Protein AF-A0A7R9QWF8-F1 (afdb_monomer_lite)

Secondary structure (DSSP, 8-state):
--SSHHHHHHHHHHHHHHHHHHHHHHT-HHHHS-TT--THHHHTTS--TTHHHHHHHHHHHHHHHHHHHIIIIIHHHHHHTT--SS-SSPPPP-HHHHHHHHHTTT---HHHHHHHHHHHT--HHHHHHHHHHHHHHTSPPHHHHHHHHHHHHHHHHHHHHHHHHHHHS-SSSHHHHHHHHHHHHHHHHHHHTTTS---TTHHHHHHHHHHH-

pLDDT: mean 85.72, std 10.6, range [48.06, 96.88]

Organism: NCBI:txid334625

InterPro domains:
  IPR001356 Homeodomain [cd00086] (84-139)
  IPR006634 TRAM/LAG1/CLN8 homology domain [PF03798] (145-213)
  IPR009057 Homedomain-like superfamily [SSF46689] (84-132)
  IPR016439 Sphingosine N-acyltransferase Lag1/Lac1-like [PIRSF005225] (24-213)
  IPR016439 Sphingosine N-acyltransferase Lag1/Lac1-like [PTHR12560] (24-213)

Radius of gyration: 27.61 Å; chains: 1; bounding box: 76×32×66 Å

Structure (mmCIF, N/CA/C/O backbone):
data_AF-A0A7R9QWF8-F1
#
_entry.id   AF-A0A7R9QWF8-F1
#
loop_
_atom_site.group_PDB
_atom_site.id
_atom_site.type_symbol
_atom_site.label_atom_id
_atom_site.label_alt_id
_atom_site.label_comp_id
_atom_site.label_asym_id
_atom_site.label_entity_id
_atom_site.label_seq_id
_atom_site.pdbx_PDB_ins_code
_atom_site.Cartn_x
_atom_site.Cartn_y
_atom_site.Cartn_z
_atom_site.occupancy
_atom_site.B_iso_or_equiv
_atom_site.auth_seq_id
_atom_site.auth_comp_id
_atom_site.auth_asym_id
_atom_site.auth_atom_id
_atom_site.pdbx_PDB_model_num
ATOM 1 N N . MET A 1 1 ? 53.218 16.278 21.821 1.00 48.06 1 MET A N 1
ATOM 2 C CA . MET A 1 1 ? 51.883 15.696 21.544 1.00 48.06 1 MET A CA 1
ATOM 3 C C . MET A 1 1 ? 51.554 15.783 20.043 1.00 48.06 1 MET A C 1
ATOM 5 O O . MET A 1 1 ? 50.611 16.460 19.669 1.00 48.06 1 MET A O 1
ATOM 9 N N . THR A 1 2 ? 52.320 15.128 19.156 1.00 54.19 2 THR A N 1
ATOM 10 C CA . THR A 1 2 ? 52.211 15.336 17.685 1.00 54.19 2 THR A CA 1
ATOM 11 C C . THR A 1 2 ? 52.332 14.049 16.844 1.00 54.19 2 THR A C 1
ATOM 13 O O . THR A 1 2 ? 52.660 14.110 15.668 1.00 54.19 2 THR A O 1
ATOM 16 N N . GLY A 1 3 ? 52.063 12.865 17.413 1.00 54.47 3 GLY A N 1
ATOM 17 C CA . GLY A 1 3 ? 52.298 11.576 16.729 1.00 54.47 3 GLY A CA 1
ATOM 18 C C . GLY A 1 3 ? 51.068 10.822 16.199 1.00 54.47 3 GLY A C 1
ATOM 19 O O . GLY A 1 3 ? 51.233 9.827 15.502 1.00 54.47 3 GLY A O 1
ATOM 20 N N . ILE A 1 4 ? 49.839 11.243 16.527 1.00 57.25 4 ILE A N 1
ATOM 21 C CA . ILE A 1 4 ? 48.623 10.437 16.270 1.00 57.25 4 ILE A CA 1
ATOM 22 C C . ILE A 1 4 ? 47.942 10.800 14.935 1.00 57.25 4 ILE A C 1
ATOM 24 O O . ILE A 1 4 ? 47.481 9.913 14.217 1.00 57.25 4 ILE A O 1
ATOM 28 N N . ALA A 1 5 ? 47.959 12.078 14.543 1.00 59.38 5 ALA A N 1
ATOM 29 C CA . ALA A 1 5 ? 47.341 12.567 13.305 1.00 59.38 5 ALA A CA 1
ATOM 30 C C . ALA A 1 5 ? 47.844 11.911 11.989 1.00 59.38 5 ALA A C 1
ATOM 32 O O . ALA A 1 5 ? 47.000 11.573 11.158 1.00 59.38 5 ALA A O 1
ATOM 33 N N . PRO A 1 6 ? 49.156 11.662 11.771 1.00 63.72 6 PRO A N 1
ATOM 34 C CA . PRO A 1 6 ? 49.639 11.117 10.495 1.00 63.72 6 PRO A CA 1
ATOM 35 C C . PRO A 1 6 ? 49.344 9.620 10.310 1.00 63.72 6 PRO A C 1
ATOM 37 O O . PRO A 1 6 ? 49.290 9.125 9.188 1.00 63.72 6 PRO A O 1
ATOM 40 N N . LYS A 1 7 ? 49.134 8.875 11.402 1.00 64.44 7 LYS A N 1
ATOM 41 C CA . LYS A 1 7 ? 48.834 7.437 11.338 1.00 64.44 7 LYS A CA 1
ATOM 42 C C . LYS A 1 7 ? 47.362 7.191 10.996 1.00 64.44 7 LYS A C 1
ATOM 44 O O . LYS A 1 7 ? 47.051 6.283 10.234 1.00 64.44 7 LYS A O 1
ATOM 49 N N . VAL A 1 8 ? 46.470 8.043 11.509 1.00 67.62 8 VAL A N 1
ATOM 50 C CA . VAL A 1 8 ? 45.037 8.022 11.179 1.00 67.62 8 VAL A CA 1
ATOM 51 C C . VAL A 1 8 ? 44.803 8.430 9.722 1.00 67.62 8 VAL A C 1
ATOM 53 O O . VAL A 1 8 ? 44.022 7.775 9.036 1.00 67.62 8 VAL A O 1
ATOM 56 N N . SER A 1 9 ? 45.512 9.444 9.212 1.00 70.62 9 SER A N 1
ATOM 57 C CA . SER A 1 9 ? 45.396 9.851 7.804 1.00 70.62 9 SER A CA 1
ATOM 58 C C . SER A 1 9 ? 45.897 8.780 6.828 1.00 70.62 9 SER A C 1
ATOM 60 O O . SER A 1 9 ? 45.280 8.586 5.783 1.00 70.62 9 SER A O 1
ATOM 62 N N . LEU A 1 10 ? 46.954 8.040 7.183 1.00 74.44 10 LEU A N 1
ATOM 63 C CA . LEU A 1 10 ? 47.462 6.910 6.397 1.00 74.44 10 LEU A CA 1
ATOM 64 C C . LEU A 1 10 ? 46.467 5.738 6.358 1.00 74.44 10 LEU A C 1
ATOM 66 O O . LEU A 1 10 ? 46.214 5.171 5.301 1.00 74.44 10 LEU A O 1
ATOM 70 N N . ILE A 1 11 ? 45.865 5.387 7.497 1.00 76.69 11 ILE A N 1
ATOM 71 C CA . ILE A 1 11 ? 44.857 4.317 7.558 1.00 76.69 11 ILE A CA 1
ATOM 72 C C . ILE A 1 11 ? 43.607 4.714 6.764 1.00 76.69 11 ILE A C 1
ATOM 74 O O . ILE A 1 11 ? 43.056 3.896 6.027 1.00 76.69 11 ILE A O 1
ATOM 78 N N . MET A 1 12 ? 43.176 5.975 6.863 1.00 74.88 12 MET A N 1
ATOM 79 C CA . MET A 1 12 ? 42.056 6.501 6.079 1.00 74.88 12 MET A CA 1
ATOM 80 C C . MET A 1 12 ? 42.349 6.479 4.576 1.00 74.88 12 MET A C 1
ATOM 82 O O . MET A 1 12 ? 41.509 6.018 3.807 1.00 74.88 12 MET A O 1
ATOM 86 N N . SER A 1 13 ? 43.536 6.909 4.139 1.00 77.81 13 SER A N 1
ATOM 87 C CA . SER A 1 13 ? 43.893 6.911 2.715 1.00 77.81 13 SER A CA 1
ATOM 88 C C . SER A 1 13 ? 44.002 5.500 2.138 1.00 77.81 13 SER A C 1
ATOM 90 O O . SER A 1 13 ? 43.541 5.261 1.021 1.00 77.81 13 SER A O 1
ATOM 92 N N . GLN A 1 14 ? 44.525 4.551 2.916 1.00 80.25 14 GLN A N 1
ATOM 93 C CA . GLN A 1 14 ? 44.611 3.148 2.522 1.00 80.25 14 GLN A CA 1
ATOM 94 C C . GLN A 1 14 ? 43.228 2.484 2.480 1.00 80.25 14 GLN A C 1
ATOM 96 O O . GLN A 1 14 ? 42.917 1.729 1.568 1.00 80.25 14 GLN A O 1
ATOM 101 N N . SER A 1 15 ? 42.343 2.821 3.417 1.00 80.19 15 SER A N 1
ATOM 102 C CA . SER A 1 15 ? 40.957 2.337 3.401 1.00 80.19 15 SER A CA 1
ATOM 103 C C . SER A 1 15 ? 40.190 2.871 2.186 1.00 80.19 15 SER A C 1
ATOM 105 O O . SER A 1 15 ? 39.502 2.119 1.501 1.00 80.19 15 SER A O 1
ATOM 107 N N . VAL A 1 16 ? 40.359 4.157 1.861 1.00 83.75 16 VAL A N 1
ATOM 108 C CA . VAL A 1 16 ? 39.770 4.772 0.661 1.00 83.75 16 VAL A CA 1
ATOM 109 C C . VAL A 1 16 ? 40.328 4.146 -0.621 1.00 83.75 16 VAL A C 1
ATOM 111 O O . VAL A 1 16 ? 39.574 3.967 -1.577 1.00 83.75 16 VAL A O 1
ATOM 114 N N . SER A 1 17 ? 41.614 3.779 -0.668 1.00 87.12 17 SER A N 1
ATOM 115 C CA . SER A 1 17 ? 42.189 3.117 -1.845 1.00 87.12 17 SER A CA 1
ATOM 116 C C . SER A 1 17 ? 41.647 1.699 -2.037 1.00 87.12 17 SER A C 1
ATOM 118 O O . SER A 1 17 ? 41.288 1.350 -3.161 1.00 87.12 17 SER A O 1
ATOM 120 N N . TYR A 1 18 ? 41.480 0.919 -0.963 1.00 88.00 18 TYR A N 1
ATOM 121 C CA . TYR A 1 18 ? 40.828 -0.393 -1.036 1.00 88.00 18 TYR A CA 1
ATOM 122 C C . TYR A 1 18 ? 39.372 -0.288 -1.498 1.00 88.00 18 TYR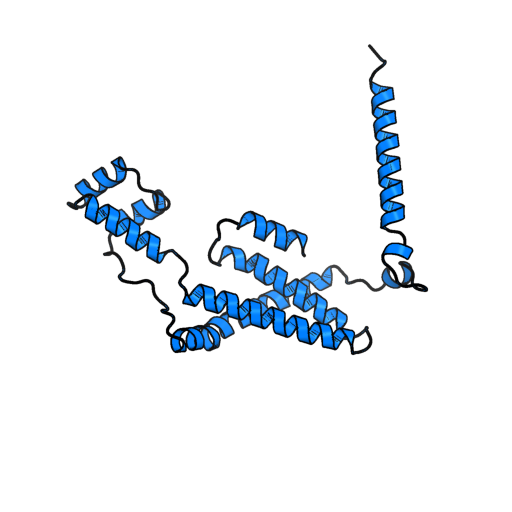 A C 1
ATOM 124 O O . TYR A 1 18 ? 38.954 -1.049 -2.368 1.00 88.00 18 TYR A O 1
ATOM 132 N N . LEU A 1 19 ? 38.609 0.682 -0.983 1.00 88.25 19 LEU A N 1
ATOM 133 C CA . LEU A 1 19 ? 37.227 0.911 -1.420 1.00 88.25 19 LEU A CA 1
ATOM 134 C C . LEU A 1 19 ? 37.147 1.303 -2.900 1.00 88.25 19 LEU A C 1
ATOM 136 O O . LEU A 1 19 ? 36.272 0.817 -3.613 1.00 88.25 19 LEU A O 1
ATOM 140 N N . LYS A 1 20 ? 38.074 2.134 -3.390 1.00 87.44 20 LYS A N 1
ATOM 141 C CA . LYS A 1 20 ? 38.158 2.472 -4.818 1.00 87.44 20 LYS A CA 1
ATOM 142 C C . LYS A 1 20 ? 38.504 1.258 -5.676 1.00 87.44 20 LYS A C 1
ATOM 144 O O . LYS A 1 20 ? 37.881 1.080 -6.715 1.00 87.44 20 LYS A O 1
ATOM 149 N N . ALA A 1 21 ? 39.440 0.418 -5.240 1.00 88.75 21 ALA A N 1
ATOM 150 C CA . ALA A 1 21 ? 39.801 -0.799 -5.961 1.00 88.75 21 ALA A CA 1
ATOM 151 C C . ALA A 1 21 ? 38.623 -1.785 -6.035 1.00 88.75 21 ALA A C 1
ATOM 153 O O . ALA A 1 21 ? 38.314 -2.293 -7.109 1.00 88.75 21 ALA A O 1
ATOM 154 N N . LEU A 1 22 ? 37.913 -1.996 -4.921 1.00 88.44 22 LEU A N 1
ATOM 155 C CA . LEU A 1 22 ? 36.699 -2.817 -4.892 1.00 88.44 22 LEU A CA 1
ATOM 156 C C . LEU A 1 22 ? 35.608 -2.245 -5.796 1.00 88.44 22 LEU A C 1
ATOM 158 O O . LEU A 1 22 ? 35.001 -2.990 -6.555 1.00 88.44 22 LEU A O 1
ATOM 162 N N . SER A 1 23 ? 35.400 -0.928 -5.754 1.00 89.06 23 SER A N 1
ATOM 163 C CA . SER A 1 23 ? 34.459 -0.231 -6.630 1.00 89.06 23 SER A CA 1
ATOM 164 C C . SER A 1 23 ? 34.816 -0.425 -8.108 1.00 89.06 23 SER A C 1
ATOM 166 O O . SER A 1 23 ? 33.953 -0.780 -8.898 1.00 89.06 23 SER A O 1
ATOM 168 N N . GLN A 1 24 ? 36.089 -0.294 -8.491 1.00 88.50 24 GLN A N 1
ATOM 169 C CA . GLN A 1 24 ? 36.533 -0.499 -9.876 1.00 88.50 24 GLN A CA 1
ATOM 170 C C . GLN A 1 24 ? 36.352 -1.939 -10.363 1.00 88.50 24 GLN A C 1
ATOM 172 O O . GLN A 1 24 ? 35.972 -2.153 -11.510 1.00 88.50 24 GLN A O 1
ATOM 177 N N . VAL A 1 25 ? 36.609 -2.929 -9.505 1.00 87.75 25 VAL A N 1
ATOM 178 C CA . VAL A 1 25 ? 36.366 -4.340 -9.838 1.00 87.75 25 VAL A CA 1
ATOM 179 C C . VAL A 1 25 ? 34.869 -4.601 -9.969 1.00 87.75 25 VAL A C 1
ATOM 181 O O . VAL A 1 25 ? 34.436 -5.220 -10.940 1.00 87.75 25 VAL A O 1
ATOM 184 N N . PHE A 1 26 ? 34.081 -4.105 -9.013 1.00 88.31 26 PHE A N 1
ATOM 185 C CA . PHE A 1 26 ? 32.635 -4.269 -8.996 1.00 88.31 26 PHE A CA 1
ATOM 186 C C . PHE A 1 26 ? 31.990 -3.628 -10.223 1.00 88.31 26 PHE A C 1
ATOM 188 O O . PHE A 1 26 ? 31.240 -4.306 -10.903 1.00 88.31 26 PHE A O 1
ATOM 195 N N . TRP A 1 27 ? 32.331 -2.384 -10.565 1.00 84.75 27 TRP A N 1
ATOM 196 C CA . TRP A 1 27 ? 31.805 -1.657 -11.731 1.00 84.75 27 TRP A CA 1
ATOM 197 C C . TRP A 1 27 ? 32.542 -1.956 -13.046 1.00 84.75 27 TRP A C 1
ATOM 199 O O . TRP A 1 27 ? 32.373 -1.240 -14.034 1.00 84.75 27 TRP A O 1
ATOM 209 N N . SER A 1 28 ? 33.364 -3.008 -13.090 1.00 85.81 28 SER A N 1
ATOM 210 C CA . SER A 1 28 ? 34.000 -3.420 -14.340 1.00 85.8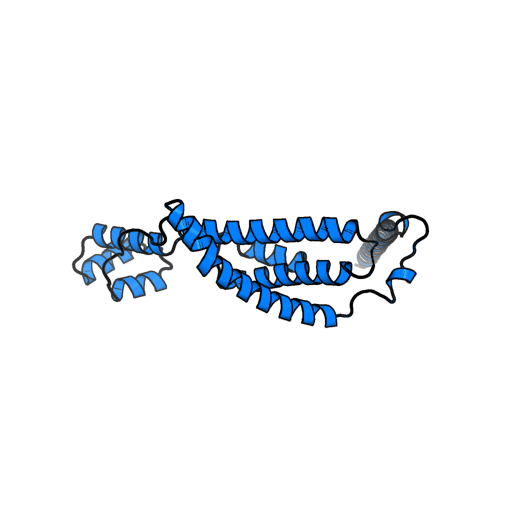1 28 SER A CA 1
ATOM 211 C C . SER A 1 28 ? 32.962 -3.970 -15.323 1.00 85.81 28 SER A C 1
ATOM 213 O O . SER A 1 28 ? 32.040 -4.692 -14.941 1.00 85.81 28 SER A O 1
ATOM 215 N N . GLU A 1 29 ? 33.130 -3.659 -16.611 1.00 85.62 29 GLU A N 1
ATOM 216 C CA . GLU A 1 29 ? 32.214 -4.086 -17.683 1.00 85.62 29 GLU A CA 1
ATOM 217 C C . GLU A 1 29 ? 32.008 -5.606 -17.685 1.00 85.62 29 GLU A C 1
ATOM 219 O O . GLU A 1 29 ? 30.900 -6.094 -17.861 1.00 85.62 29 GLU A O 1
ATOM 224 N N . LYS A 1 30 ? 33.054 -6.369 -17.358 1.00 81.62 30 LYS A N 1
ATOM 225 C CA . LYS A 1 30 ? 33.027 -7.835 -17.313 1.00 81.62 30 LYS A CA 1
ATOM 226 C C . LYS A 1 30 ? 32.017 -8.420 -16.312 1.00 81.62 30 LYS A C 1
ATOM 228 O O . LYS A 1 30 ? 31.614 -9.568 -16.480 1.00 81.62 30 LYS A O 1
ATOM 233 N N . VAL A 1 31 ? 31.671 -7.690 -15.251 1.00 85.50 31 VAL A N 1
ATOM 234 C CA . VAL A 1 31 ? 30.750 -8.175 -14.208 1.00 85.50 31 VAL A CA 1
ATOM 235 C C . VAL A 1 31 ? 29.291 -7.985 -14.619 1.00 85.50 31 VAL A C 1
ATOM 237 O O . VAL A 1 31 ? 28.477 -8.868 -14.364 1.00 85.50 31 VAL A O 1
ATOM 240 N N . TRP A 1 32 ? 28.964 -6.854 -15.249 1.00 82.38 32 TRP A N 1
ATOM 241 C CA . TRP A 1 32 ? 27.576 -6.433 -15.487 1.00 82.38 32 TRP A CA 1
ATOM 242 C C . TRP A 1 32 ? 27.129 -6.538 -16.939 1.00 82.38 32 TRP A C 1
ATOM 244 O O . TRP A 1 32 ? 25.934 -6.643 -17.200 1.00 82.38 32 TRP A O 1
ATOM 254 N N . ILE A 1 33 ? 28.068 -6.484 -17.879 1.00 80.19 33 ILE A N 1
ATOM 255 C CA . ILE A 1 33 ? 27.785 -6.275 -19.292 1.00 80.19 33 ILE A CA 1
ATOM 256 C C . ILE A 1 33 ? 28.148 -7.540 -20.091 1.00 80.19 33 ILE A C 1
ATOM 258 O O . ILE A 1 33 ? 29.196 -8.148 -19.851 1.00 80.19 33 ILE A O 1
ATOM 262 N N . PRO A 1 34 ? 27.303 -7.969 -21.048 1.00 80.19 34 PRO A N 1
ATOM 263 C CA . PRO A 1 34 ? 27.628 -9.082 -21.929 1.00 80.19 34 PRO A CA 1
ATOM 264 C C . PRO A 1 34 ? 28.854 -8.790 -22.821 1.00 80.19 34 PRO A C 1
ATOM 266 O O . PRO A 1 34 ? 29.135 -7.637 -23.164 1.00 80.19 34 PRO A O 1
ATOM 269 N N . PRO A 1 35 ? 29.597 -9.834 -23.238 1.00 74.38 35 PRO A N 1
ATOM 270 C CA . PRO A 1 35 ? 30.794 -9.667 -24.056 1.00 74.38 35 PRO A CA 1
ATOM 271 C C . PRO A 1 35 ? 30.481 -8.915 -25.363 1.00 74.38 35 PRO A C 1
ATOM 273 O O . PRO A 1 35 ? 29.501 -9.229 -26.035 1.00 74.38 35 PRO A O 1
ATOM 276 N N . ASN A 1 36 ? 31.353 -7.965 -25.730 1.00 75.81 36 ASN A N 1
ATOM 277 C CA . ASN A 1 36 ? 31.260 -7.052 -26.890 1.00 75.81 36 ASN A CA 1
ATOM 278 C C . ASN A 1 36 ? 30.371 -5.802 -26.726 1.00 75.81 36 ASN A C 1
ATOM 280 O O . ASN A 1 36 ? 30.085 -5.133 -27.718 1.00 75.81 36 ASN A O 1
ATOM 284 N N . THR A 1 37 ? 29.970 -5.453 -25.503 1.00 72.81 37 THR A N 1
ATOM 285 C CA . THR A 1 37 ? 29.276 -4.185 -25.211 1.00 72.81 37 THR A CA 1
ATOM 286 C C . THR A 1 37 ? 30.030 -3.402 -24.126 1.00 72.81 37 THR A C 1
ATOM 288 O O . THR A 1 37 ? 30.755 -4.003 -23.334 1.00 72.81 37 THR A O 1
ATOM 291 N N . THR A 1 38 ? 29.939 -2.069 -24.135 1.00 80.62 38 THR A N 1
ATOM 292 C CA . THR A 1 38 ? 30.674 -1.160 -23.224 1.00 80.62 38 THR A CA 1
ATOM 293 C C . THR A 1 38 ? 29.718 -0.162 -22.576 1.00 80.62 38 THR A C 1
ATOM 295 O O . THR A 1 38 ? 28.643 0.100 -23.118 1.00 80.62 38 THR A O 1
ATOM 298 N N . TRP A 1 39 ? 30.107 0.451 -21.451 1.00 75.06 39 TRP A N 1
ATOM 299 C CA . TRP A 1 39 ? 29.290 1.494 -20.799 1.00 75.06 39 TRP A CA 1
ATOM 300 C C . TRP A 1 39 ? 28.982 2.687 -21.727 1.00 75.06 39 TRP A C 1
ATOM 302 O O . TRP A 1 39 ? 27.940 3.320 -21.594 1.00 75.06 39 TRP A O 1
ATOM 312 N N . ALA A 1 40 ? 29.836 2.955 -22.717 1.00 71.69 40 ALA A N 1
ATOM 313 C CA . ALA A 1 40 ? 29.659 4.055 -23.669 1.00 71.69 40 ALA A CA 1
ATOM 314 C C . ALA A 1 40 ? 28.431 3.893 -24.587 1.00 71.69 40 ALA A C 1
ATOM 316 O O . ALA A 1 40 ? 27.860 4.879 -25.036 1.00 71.69 40 ALA A O 1
ATOM 317 N N . GLN A 1 41 ? 27.992 2.658 -24.860 1.00 67.50 41 GLN A N 1
ATOM 318 C CA . GLN A 1 41 ? 26.764 2.406 -25.640 1.00 67.50 41 GLN A CA 1
ATOM 319 C C . GLN A 1 41 ? 25.497 2.785 -24.864 1.00 67.50 41 GLN A C 1
ATOM 321 O O . GLN A 1 41 ? 24.421 2.967 -25.438 1.00 67.50 41 GLN A O 1
ATOM 326 N N . TYR A 1 42 ? 25.652 2.888 -23.550 1.00 64.62 42 TYR A N 1
ATOM 327 C CA . TYR A 1 42 ? 24.606 3.129 -22.589 1.00 64.62 42 TYR A CA 1
ATOM 328 C C . TYR A 1 42 ? 24.555 4.626 -22.216 1.00 64.62 42 TYR A C 1
ATOM 330 O O . TYR A 1 42 ? 23.469 5.185 -22.159 1.00 64.62 42 TYR A O 1
ATOM 338 N N . GLU A 1 43 ? 25.686 5.330 -22.101 1.00 63.06 43 GLU A N 1
ATOM 339 C CA . GLU A 1 43 ? 25.755 6.754 -21.699 1.00 63.06 43 GLU A CA 1
ATOM 340 C C . GLU A 1 43 ? 24.807 7.725 -22.437 1.00 63.06 43 GLU A C 1
ATOM 342 O O . GLU A 1 43 ? 24.250 8.612 -21.790 1.00 63.06 43 GLU A O 1
ATOM 347 N N . ASP A 1 44 ? 24.555 7.540 -23.738 1.00 58.31 44 ASP A N 1
ATOM 348 C CA . ASP A 1 44 ? 23.713 8.458 -24.528 1.00 58.31 44 ASP A CA 1
ATOM 349 C C . ASP A 1 44 ? 22.202 8.133 -24.499 1.00 58.31 44 ASP A C 1
ATOM 351 O O . ASP A 1 44 ? 21.389 8.974 -24.883 1.00 58.31 44 ASP A O 1
ATOM 355 N N . ASN A 1 45 ? 21.795 6.939 -24.039 1.00 55.78 45 ASN A N 1
ATOM 356 C CA . ASN A 1 45 ? 20.418 6.435 -24.191 1.00 55.78 45 ASN A CA 1
ATOM 357 C C . ASN A 1 45 ? 19.646 6.203 -22.877 1.00 55.78 45 ASN A C 1
ATOM 359 O O . ASN A 1 45 ? 18.456 5.875 -22.929 1.00 55.78 45 ASN A O 1
ATOM 363 N N . TYR A 1 46 ? 20.250 6.372 -21.693 1.00 55.56 46 TYR A N 1
ATOM 364 C CA . TYR A 1 46 ? 19.489 6.217 -20.443 1.00 55.56 46 TYR A CA 1
ATOM 365 C C . TYR A 1 46 ? 18.683 7.466 -20.100 1.00 55.56 46 TYR A C 1
ATOM 367 O O . TYR A 1 46 ? 19.203 8.471 -19.620 1.00 55.56 46 TYR A O 1
ATOM 375 N N . ARG A 1 47 ? 17.372 7.319 -20.319 1.00 58.44 47 ARG A N 1
ATOM 376 C CA . ARG A 1 47 ? 16.259 7.802 -19.487 1.00 58.44 47 ARG A CA 1
ATOM 377 C C . ARG A 1 47 ? 16.573 9.070 -18.708 1.00 58.44 47 ARG A C 1
ATOM 379 O O . ARG A 1 47 ? 17.022 9.048 -17.562 1.00 58.44 47 ARG A O 1
ATOM 386 N N . HIS A 1 48 ? 16.288 10.193 -19.352 1.00 59.72 48 HIS A N 1
ATOM 387 C CA . HIS A 1 48 ? 16.318 11.497 -18.714 1.00 59.72 48 HIS A CA 1
ATOM 388 C C . HIS A 1 48 ? 15.458 11.497 -17.444 1.00 59.72 48 HIS A C 1
ATOM 390 O O . HIS A 1 48 ? 14.445 10.809 -17.365 1.00 59.72 48 HIS A O 1
ATOM 396 N N . PHE A 1 49 ? 15.791 12.356 -16.478 1.00 58.78 49 PHE A N 1
ATOM 397 C CA . PHE A 1 49 ? 14.981 12.585 -15.269 1.00 58.78 49 PHE A CA 1
ATOM 398 C C . PHE A 1 49 ? 13.492 12.870 -15.583 1.00 58.78 49 PHE A C 1
ATOM 400 O O . PHE A 1 49 ? 12.610 12.624 -14.762 1.00 58.78 49 PHE A O 1
ATOM 407 N N . ASN A 1 50 ? 13.207 13.343 -16.802 1.00 62.94 50 ASN A N 1
ATOM 408 C CA . ASN A 1 50 ? 11.865 13.530 -17.353 1.00 62.94 50 ASN A CA 1
ATOM 409 C C . ASN A 1 50 ? 11.025 12.240 -17.417 1.00 62.94 50 ASN A C 1
ATOM 411 O O . ASN A 1 50 ? 9.801 12.325 -17.394 1.00 62.94 50 ASN A O 1
ATOM 415 N N . ASP A 1 51 ? 11.632 11.055 -17.432 1.00 72.88 51 ASP A N 1
ATOM 416 C CA . ASP A 1 51 ? 10.900 9.785 -17.469 1.00 72.88 51 ASP A CA 1
ATOM 417 C C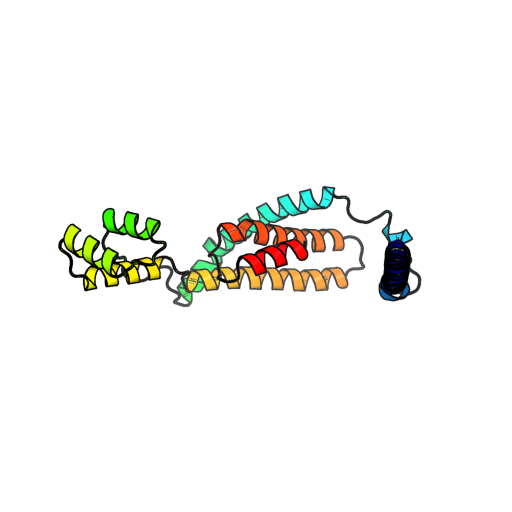 . ASP A 1 51 ? 10.131 9.515 -16.169 1.00 72.88 51 ASP A C 1
ATOM 419 O O . ASP A 1 51 ? 9.042 8.940 -16.194 1.00 72.88 51 ASP A O 1
ATOM 423 N N . ILE A 1 52 ? 10.612 10.054 -15.042 1.00 80.00 52 ILE A N 1
ATOM 424 C CA . ILE A 1 52 ? 9.909 9.994 -13.753 1.00 80.00 52 ILE A CA 1
ATOM 425 C C . ILE A 1 52 ? 8.565 10.729 -13.836 1.00 80.00 52 ILE A C 1
ATOM 427 O O . ILE A 1 52 ? 7.586 10.301 -13.225 1.00 80.00 52 ILE A O 1
ATOM 431 N N . TYR A 1 53 ? 8.476 11.812 -14.615 1.00 86.62 53 TYR A N 1
ATOM 432 C CA . TYR A 1 53 ? 7.220 12.541 -14.800 1.00 86.62 53 TYR A CA 1
ATOM 433 C C . TYR A 1 53 ? 6.153 11.669 -15.476 1.00 86.62 53 TYR A C 1
ATOM 435 O O . TYR A 1 53 ? 5.009 11.621 -15.015 1.00 86.62 53 TYR A O 1
ATOM 443 N N . TYR A 1 54 ? 6.527 10.915 -16.513 1.00 88.19 54 TYR A N 1
ATOM 444 C CA . TYR A 1 54 ? 5.620 9.960 -17.153 1.00 88.19 54 TYR A CA 1
ATOM 445 C C . TYR A 1 54 ? 5.219 8.830 -16.199 1.00 88.19 54 TYR A C 1
ATOM 447 O O . TYR A 1 54 ? 4.043 8.448 -16.160 1.00 88.19 54 TYR A O 1
ATOM 455 N N . SER A 1 55 ? 6.144 8.357 -15.359 1.00 91.12 55 SER A N 1
ATOM 456 C CA . SER A 1 55 ? 5.840 7.360 -14.327 1.00 91.12 55 SER A CA 1
ATOM 457 C C . SER A 1 55 ? 4.883 7.901 -13.263 1.00 91.12 55 SER A C 1
ATOM 459 O O . SER A 1 55 ? 3.998 7.173 -12.825 1.00 91.12 55 SER A O 1
ATOM 461 N N . LEU A 1 56 ? 4.973 9.183 -12.890 1.00 92.00 56 LEU A N 1
ATOM 462 C CA . LEU A 1 56 ? 4.033 9.824 -11.961 1.00 92.00 56 LEU A CA 1
ATOM 463 C C . LEU A 1 56 ? 2.614 9.902 -12.537 1.00 92.00 56 LEU A C 1
ATOM 465 O O . LEU A 1 56 ? 1.656 9.557 -11.845 1.00 92.00 56 LEU A O 1
ATOM 469 N N . ILE A 1 57 ? 2.463 10.305 -13.804 1.00 93.38 57 ILE A N 1
ATOM 470 C CA . ILE A 1 57 ? 1.153 10.300 -14.480 1.00 93.38 57 ILE A CA 1
ATOM 471 C C . ILE A 1 57 ? 0.599 8.875 -14.521 1.00 93.38 57 ILE A C 1
ATOM 473 O O . ILE A 1 57 ? -0.553 8.634 -14.153 1.00 93.38 57 ILE A O 1
ATOM 477 N N . THR A 1 58 ? 1.439 7.918 -14.916 1.00 93.19 58 THR A N 1
ATOM 478 C CA . THR A 1 58 ? 1.071 6.500 -14.982 1.00 93.19 58 THR A CA 1
ATOM 479 C C . THR A 1 58 ? 0.676 5.966 -13.599 1.00 93.19 58 THR A C 1
ATOM 481 O O . THR A 1 58 ? -0.291 5.216 -13.491 1.00 93.19 58 THR A O 1
ATOM 484 N N . ALA A 1 59 ? 1.335 6.405 -12.522 1.00 95.06 59 ALA A N 1
ATOM 485 C CA . ALA A 1 59 ? 1.013 6.019 -11.149 1.00 95.06 59 ALA A CA 1
ATOM 486 C C . ALA A 1 59 ? -0.380 6.506 -10.729 1.00 95.06 59 ALA A C 1
ATOM 488 O O . ALA A 1 59 ? -1.150 5.748 -10.139 1.00 95.06 59 ALA A O 1
ATOM 489 N N . VAL A 1 60 ? -0.745 7.747 -11.072 1.00 95.38 60 VAL A N 1
ATOM 490 C CA . VAL A 1 60 ? -2.094 8.282 -10.812 1.00 95.38 60 VAL A CA 1
ATOM 491 C C . VAL A 1 60 ? -3.152 7.476 -11.568 1.00 95.38 60 VAL A C 1
ATOM 493 O O . VAL A 1 60 ? -4.179 7.113 -10.988 1.00 95.38 60 VAL A O 1
ATOM 496 N N . LEU A 1 61 ? -2.890 7.140 -12.835 1.00 95.56 61 LEU A N 1
ATOM 497 C CA . LEU A 1 61 ? -3.777 6.281 -13.623 1.00 95.56 61 LEU A CA 1
ATOM 498 C C . LEU A 1 61 ? -3.913 4.888 -12.994 1.00 95.56 61 LEU A C 1
ATOM 500 O O . LEU A 1 61 ? -5.032 4.401 -12.845 1.00 95.56 61 LEU A O 1
ATOM 504 N N . LEU A 1 62 ? -2.809 4.278 -12.552 1.00 95.19 62 LEU A N 1
ATOM 505 C CA . LEU A 1 62 ? -2.809 2.986 -11.861 1.00 95.19 62 LEU A CA 1
ATOM 506 C C . LEU A 1 62 ? -3.604 3.018 -10.554 1.00 95.19 62 LEU A C 1
ATOM 508 O O . LEU A 1 62 ? -4.325 2.065 -10.268 1.00 95.19 62 LEU A O 1
ATOM 512 N N . ILE A 1 63 ? -3.536 4.106 -9.782 1.00 94.88 63 ILE A N 1
ATOM 513 C CA . ILE A 1 63 ? -4.384 4.288 -8.594 1.00 94.88 63 ILE A CA 1
ATOM 514 C C . ILE A 1 63 ? -5.862 4.334 -9.005 1.00 94.88 63 ILE A C 1
ATOM 516 O O . ILE A 1 63 ? -6.690 3.673 -8.381 1.00 94.88 63 ILE A O 1
ATOM 520 N N . GLY A 1 64 ? -6.208 5.054 -10.075 1.00 95.69 64 GLY A N 1
ATOM 521 C CA . GLY A 1 64 ? -7.570 5.061 -10.618 1.00 95.69 64 GLY A CA 1
ATOM 522 C C . GLY A 1 64 ? -8.048 3.661 -11.020 1.00 95.69 64 GLY A C 1
ATOM 523 O O . GLY A 1 64 ? -9.117 3.218 -10.592 1.00 95.69 64 GLY A O 1
ATOM 524 N N . VAL A 1 65 ? -7.227 2.924 -11.772 1.00 95.56 65 VAL A N 1
ATOM 525 C CA . VAL A 1 65 ? -7.501 1.535 -12.173 1.00 95.56 65 VAL A CA 1
ATOM 526 C C . VAL A 1 65 ? -7.679 0.646 -10.944 1.00 95.56 65 VAL A C 1
ATOM 528 O O . VAL A 1 65 ? -8.690 -0.047 -10.844 1.00 95.56 65 VAL A O 1
ATOM 531 N N . ARG A 1 66 ? -6.780 0.727 -9.960 1.00 94.88 66 ARG A N 1
ATOM 532 C CA . ARG A 1 66 ? -6.891 0.004 -8.687 1.00 94.88 66 ARG A CA 1
ATOM 533 C C . ARG A 1 66 ? -8.250 0.235 -8.033 1.00 94.88 66 ARG A C 1
ATOM 535 O O . ARG A 1 66 ? -8.957 -0.727 -7.747 1.00 94.88 66 ARG A O 1
ATOM 542 N N . LEU A 1 67 ? -8.638 1.496 -7.836 1.00 94.31 67 LEU A N 1
ATOM 543 C CA . LEU A 1 67 ? -9.893 1.851 -7.167 1.00 94.31 67 LEU A CA 1
ATOM 544 C C . LEU A 1 67 ? -11.122 1.331 -7.927 1.00 94.31 67 LEU A C 1
ATOM 546 O O . LEU A 1 67 ? -12.094 0.892 -7.307 1.00 94.31 67 LEU A O 1
ATOM 550 N N . THR A 1 68 ? -11.088 1.350 -9.263 1.00 96.12 68 THR A N 1
ATOM 551 C CA . THR A 1 68 ? -12.180 0.804 -10.083 1.00 96.12 68 THR A CA 1
ATOM 552 C C . THR A 1 68 ? -12.260 -0.720 -9.998 1.00 96.12 68 THR A C 1
ATOM 554 O O . THR A 1 68 ? -13.342 -1.248 -9.741 1.00 96.12 68 THR A O 1
ATOM 557 N N . LEU A 1 69 ? -11.142 -1.437 -10.129 1.00 95.94 69 LEU A N 1
ATOM 558 C CA . LEU A 1 69 ? -11.120 -2.899 -10.044 1.00 95.94 69 LEU A CA 1
ATOM 559 C C . LEU A 1 69 ? -11.490 -3.393 -8.645 1.00 95.94 69 LEU A C 1
ATOM 561 O O . LEU A 1 69 ? -12.295 -4.316 -8.516 1.00 95.94 69 LEU A O 1
ATOM 565 N N . GLU A 1 70 ? -10.972 -2.756 -7.593 1.00 94.75 70 GLU A N 1
ATOM 566 C CA . GLU A 1 70 ? -11.333 -3.078 -6.211 1.00 94.75 70 GLU A CA 1
ATOM 567 C C . GLU A 1 70 ? -12.841 -2.944 -5.985 1.00 94.75 70 GLU A C 1
ATOM 569 O O . GLU A 1 70 ? -13.458 -3.855 -5.429 1.00 94.75 70 GLU A O 1
ATOM 574 N N . ARG A 1 71 ? -13.452 -1.851 -6.457 1.00 94.25 71 ARG A N 1
ATOM 575 C CA . ARG A 1 71 ? -14.876 -1.568 -6.238 1.00 94.25 71 ARG A CA 1
ATOM 576 C C . ARG A 1 71 ? -15.809 -2.412 -7.102 1.00 94.25 71 ARG A C 1
ATOM 578 O O . ARG A 1 71 ? -16.833 -2.867 -6.597 1.00 94.25 71 ARG A O 1
ATOM 585 N N . TYR A 1 72 ? -15.496 -2.581 -8.384 1.00 96.50 72 TYR A N 1
ATOM 586 C CA . TYR A 1 72 ? -16.428 -3.152 -9.362 1.00 96.50 72 TYR A CA 1
ATOM 587 C C . TYR A 1 72 ? -16.162 -4.618 -9.699 1.00 96.50 72 TYR A C 1
ATOM 589 O O . TYR A 1 72 ? -17.063 -5.276 -10.210 1.00 96.50 72 TYR A O 1
ATOM 597 N N . ILE A 1 73 ? -14.972 -5.148 -9.402 1.00 96.88 73 ILE A N 1
ATOM 598 C CA . ILE A 1 73 ? -14.608 -6.531 -9.738 1.00 96.88 73 ILE A CA 1
ATOM 599 C C . ILE A 1 73 ? -14.257 -7.319 -8.478 1.00 96.88 73 ILE A C 1
ATOM 601 O O . ILE A 1 73 ? -14.949 -8.277 -8.132 1.00 96.88 73 ILE A O 1
ATOM 605 N N . TYR A 1 74 ? -13.227 -6.906 -7.739 1.00 96.56 74 TYR A N 1
ATOM 606 C CA . TYR A 1 74 ? -12.705 -7.705 -6.631 1.00 96.56 74 TYR A CA 1
ATOM 607 C C . TYR A 1 74 ? -13.660 -7.755 -5.437 1.00 96.56 74 TYR A C 1
ATOM 609 O O . TYR A 1 74 ? -13.883 -8.834 -4.890 1.00 96.56 74 TYR A O 1
ATOM 617 N N . ALA A 1 75 ? -14.259 -6.631 -5.029 1.00 95.25 75 ALA A N 1
ATOM 618 C CA . ALA A 1 75 ? -15.202 -6.637 -3.912 1.00 95.25 75 ALA A CA 1
ATOM 619 C C . ALA A 1 75 ? -16.455 -7.495 -4.197 1.00 95.25 75 ALA A C 1
ATOM 621 O O . ALA A 1 75 ? -16.779 -8.332 -3.350 1.00 95.25 75 ALA A O 1
ATOM 622 N N . PRO A 1 76 ? -17.125 -7.386 -5.365 1.00 96.31 76 PRO A N 1
ATOM 623 C CA . PRO A 1 76 ? -18.226 -8.281 -5.726 1.00 96.31 76 PRO A CA 1
ATOM 624 C C . PRO A 1 76 ? -17.836 -9.761 -5.742 1.00 96.31 76 PRO A C 1
ATOM 626 O O . PRO A 1 76 ? -18.568 -10.577 -5.185 1.00 96.31 76 PRO A O 1
ATOM 629 N N . ILE A 1 77 ? -16.670 -10.110 -6.300 1.00 96.81 77 ILE A N 1
ATOM 630 C CA . ILE A 1 77 ? -16.161 -11.492 -6.286 1.00 96.81 77 ILE A CA 1
ATOM 631 C C . ILE A 1 77 ? -15.959 -11.974 -4.848 1.00 96.81 77 ILE A C 1
ATOM 633 O O . ILE A 1 77 ? -16.400 -13.063 -4.491 1.00 96.81 77 ILE A O 1
ATOM 637 N N . GLY A 1 78 ? -15.342 -11.160 -3.991 1.00 96.06 78 GLY A N 1
ATOM 638 C CA .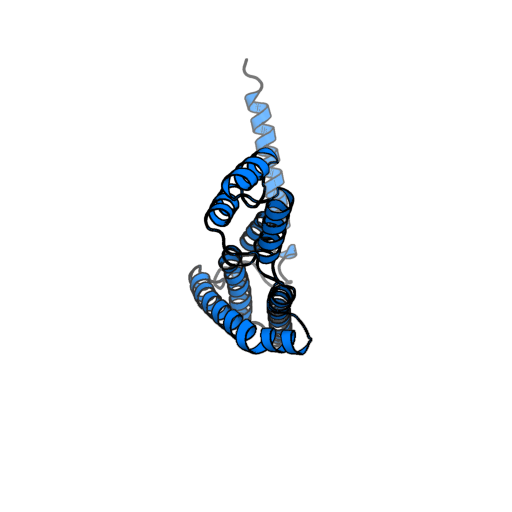 GLY A 1 78 ? -15.139 -11.512 -2.588 1.00 96.06 78 GLY A CA 1
ATOM 639 C C . GLY A 1 78 ? -16.458 -11.738 -1.846 1.00 96.06 78 GLY A C 1
ATOM 640 O O . GLY A 1 78 ? -16.584 -12.702 -1.094 1.00 96.06 78 GLY A O 1
ATOM 641 N N . ILE A 1 79 ? -17.465 -10.894 -2.085 1.00 95.50 79 ILE A N 1
ATOM 642 C CA . ILE A 1 79 ? -18.806 -11.050 -1.500 1.00 95.50 79 ILE A CA 1
ATOM 643 C C . ILE A 1 79 ? -19.484 -12.321 -2.020 1.00 95.50 79 ILE A C 1
ATOM 645 O O . ILE A 1 79 ? -20.068 -13.058 -1.227 1.00 95.50 79 ILE A O 1
ATOM 649 N N . TYR A 1 80 ? -19.365 -12.612 -3.317 1.00 96.25 80 TYR A N 1
ATOM 650 C CA . TYR A 1 80 ? -19.869 -13.847 -3.921 1.00 96.25 80 TYR A CA 1
ATOM 651 C C . TYR A 1 80 ? -19.228 -15.098 -3.298 1.00 96.25 80 TYR A C 1
ATOM 653 O O . TYR A 1 80 ? -19.913 -16.082 -3.039 1.00 96.25 80 TYR A O 1
ATOM 661 N N . LEU A 1 81 ? -17.940 -15.031 -2.948 1.00 96.00 81 LEU A N 1
ATOM 662 C CA . LEU A 1 81 ? -17.217 -16.078 -2.211 1.00 96.00 81 LEU A CA 1
ATOM 663 C C . LEU A 1 81 ? -17.555 -16.123 -0.704 1.00 96.00 81 LEU A C 1
ATOM 665 O O . LEU A 1 81 ? -16.961 -16.898 0.044 1.00 96.00 81 LEU A O 1
ATOM 669 N N . GLY A 1 82 ? -18.498 -15.299 -0.234 1.00 94.38 82 GLY A N 1
ATOM 670 C CA . GLY A 1 82 ? -18.973 -15.278 1.151 1.00 94.38 82 GLY A CA 1
ATOM 671 C C . GLY A 1 82 ? -18.179 -14.376 2.102 1.00 94.38 82 GLY A C 1
ATOM 672 O O . GLY A 1 82 ? -18.389 -14.429 3.320 1.00 94.38 82 GLY A O 1
ATOM 673 N N . LEU A 1 83 ? -17.275 -13.529 1.596 1.00 94.44 83 LEU A N 1
ATOM 674 C CA . LEU A 1 83 ? -16.544 -12.569 2.424 1.00 94.44 83 LEU A CA 1
ATOM 675 C C . LEU A 1 83 ? -17.456 -11.418 2.857 1.00 94.44 83 LEU A C 1
ATOM 677 O O . LEU A 1 83 ? -18.170 -10.808 2.063 1.00 94.44 83 LEU A O 1
ATOM 681 N N . ARG A 1 84 ? -17.406 -11.082 4.148 1.00 88.12 84 ARG A N 1
ATOM 682 C CA . ARG A 1 84 ? -18.251 -10.026 4.714 1.00 88.12 84 ARG A CA 1
ATOM 683 C C . ARG A 1 84 ? -17.592 -8.651 4.543 1.00 88.12 84 ARG A C 1
ATOM 685 O O . ARG A 1 84 ? -16.450 -8.487 4.983 1.00 88.12 84 ARG A O 1
ATOM 692 N N . PRO A 1 85 ? -18.305 -7.654 3.984 1.00 83.94 85 PRO A N 1
ATOM 693 C CA . PRO A 1 85 ? -17.768 -6.310 3.773 1.00 83.94 85 PRO A CA 1
ATOM 694 C C . PRO A 1 85 ? -17.670 -5.494 5.060 1.00 83.94 85 PRO A C 1
ATOM 696 O O . PRO A 1 85 ? -16.852 -4.587 5.144 1.00 83.94 85 PRO A O 1
ATOM 699 N N . ASN A 1 86 ? -18.480 -5.832 6.066 1.00 82.19 86 ASN A N 1
ATOM 700 C CA . ASN A 1 86 ? -18.570 -5.091 7.314 1.00 82.19 86 ASN A CA 1
ATOM 701 C C . ASN A 1 86 ? -18.063 -5.920 8.490 1.00 82.19 86 ASN A C 1
ATOM 703 O O . ASN A 1 86 ? -18.274 -7.135 8.576 1.00 82.19 86 ASN A O 1
ATOM 707 N N . HIS A 1 87 ? -17.468 -5.221 9.453 1.00 72.56 87 HIS A N 1
ATOM 708 C CA . HIS A 1 87 ? -17.330 -5.736 10.808 1.00 72.56 87 HIS A CA 1
ATOM 709 C C . HIS A 1 87 ? -18.723 -5.994 11.398 1.00 72.56 87 HIS A C 1
ATOM 711 O O . HIS A 1 87 ? -19.717 -5.453 10.921 1.00 72.56 87 HIS A O 1
ATOM 717 N N . GLY A 1 88 ? -18.807 -6.853 12.417 1.00 73.44 88 GLY A N 1
ATOM 718 C CA . GLY A 1 88 ? -20.069 -7.153 13.099 1.00 73.44 88 GLY A CA 1
ATOM 719 C C . GLY A 1 88 ? -20.724 -5.928 13.765 1.00 73.44 88 GLY A C 1
ATOM 720 O O . GLY A 1 88 ? -20.500 -4.780 13.398 1.00 73.44 88 GLY A O 1
ATOM 721 N N . LYS A 1 89 ? -21.555 -6.164 14.786 1.00 80.19 89 LYS A N 1
ATOM 722 C CA . LYS A 1 89 ? -22.347 -5.102 15.435 1.00 80.19 89 LYS A CA 1
ATOM 723 C C . LYS A 1 89 ? -21.498 -3.890 15.845 1.00 80.19 89 LYS A C 1
ATOM 725 O O . LYS A 1 89 ? -20.508 -4.038 16.564 1.00 80.19 89 LYS A O 1
ATOM 730 N N . SER A 1 90 ? -21.941 -2.703 15.430 1.00 81.88 90 SER A N 1
ATOM 731 C CA . SER A 1 90 ? -21.341 -1.440 15.852 1.00 81.88 90 SER A CA 1
ATOM 732 C C . SER A 1 90 ? -21.618 -1.165 17.324 1.00 81.88 90 SER A C 1
ATOM 734 O O . SER A 1 90 ? -22.719 -1.469 17.794 1.00 81.88 90 SER A O 1
ATOM 736 N N . PRO A 1 91 ? -20.652 -0.603 18.074 1.00 87.00 91 PRO A N 1
ATOM 737 C CA . PRO A 1 91 ? -20.949 -0.122 19.408 1.00 87.00 91 PRO A CA 1
ATOM 738 C C . PRO A 1 91 ? -21.975 1.030 19.341 1.00 87.00 91 PRO A C 1
ATOM 740 O O . PRO A 1 91 ? -22.035 1.730 18.322 1.00 87.00 91 PRO A O 1
ATOM 743 N N . PRO A 1 92 ? -22.768 1.241 20.409 1.00 87.31 92 PRO A N 1
ATOM 744 C CA . PRO A 1 92 ? -23.670 2.386 20.519 1.00 87.31 92 PRO A CA 1
ATOM 745 C C . PRO A 1 92 ? -22.919 3.703 20.318 1.00 87.31 92 PRO A C 1
ATOM 747 O O . PRO A 1 92 ? -21.799 3.854 20.815 1.00 87.31 92 PRO A O 1
ATOM 750 N N . HIS A 1 93 ? -23.528 4.655 19.612 1.00 89.00 93 HIS A N 1
ATOM 751 C CA . HIS A 1 93 ? -22.923 5.970 19.435 1.00 89.00 93 HIS A CA 1
ATOM 752 C C . HIS A 1 93 ? -22.859 6.700 20.780 1.00 89.00 93 HIS A C 1
ATOM 754 O O . HIS A 1 93 ? -23.863 6.803 21.483 1.00 89.00 93 HIS A O 1
ATOM 760 N N . ASN A 1 94 ? -21.667 7.168 21.147 1.00 90.94 94 ASN A N 1
ATOM 761 C CA . ASN A 1 94 ? -21.457 7.933 22.365 1.00 90.94 94 ASN A CA 1
ATOM 762 C C . ASN A 1 94 ? -20.304 8.926 22.139 1.00 90.94 94 ASN A C 1
ATOM 764 O O . ASN A 1 94 ? -19.149 8.495 22.041 1.00 90.94 94 ASN A O 1
ATOM 768 N N . PRO A 1 95 ? -20.584 10.239 22.081 1.00 91.12 95 PRO A N 1
ATOM 769 C CA . PRO A 1 95 ? -19.582 11.245 21.741 1.00 91.12 95 PRO A CA 1
ATOM 770 C C . PRO A 1 95 ? -18.451 11.334 22.778 1.00 91.12 95 PRO A C 1
ATOM 772 O O . PRO A 1 95 ? -17.299 11.570 22.408 1.00 91.12 95 PRO A O 1
ATOM 775 N N . LEU A 1 96 ? -18.732 11.082 24.062 1.00 91.06 96 LEU A N 1
ATOM 776 C CA . LEU A 1 96 ? -17.714 11.072 25.121 1.00 91.06 96 LEU A CA 1
ATOM 777 C C . LEU A 1 96 ? -16.748 9.892 24.958 1.00 91.06 96 LEU A C 1
ATOM 779 O O . LEU A 1 96 ? -15.535 10.052 25.084 1.00 91.06 96 LEU A O 1
ATOM 783 N N . LEU A 1 97 ? -17.261 8.708 24.615 1.00 91.06 97 LEU A N 1
ATOM 784 C CA . LEU A 1 97 ? -16.406 7.550 24.344 1.00 91.06 97 LEU A CA 1
ATOM 785 C C . LEU A 1 97 ? -15.644 7.692 23.025 1.00 91.06 97 LEU A C 1
ATOM 787 O O . LEU A 1 97 ? -14.476 7.323 22.973 1.00 91.06 97 LEU A O 1
ATOM 791 N N . ASP A 1 98 ? -16.253 8.257 21.980 1.00 91.50 98 ASP A N 1
ATOM 792 C CA . ASP A 1 98 ? -15.589 8.494 20.693 1.00 91.50 98 ASP A CA 1
ATOM 793 C C . ASP A 1 98 ? -14.428 9.500 20.825 1.00 91.50 98 ASP A C 1
ATOM 795 O O . ASP A 1 98 ? -13.342 9.267 20.283 1.00 91.50 98 ASP A O 1
ATOM 799 N N . THR A 1 99 ? -14.613 10.583 21.587 1.00 91.25 99 THR A N 1
ATOM 800 C CA . THR A 1 99 ? -13.552 11.565 21.885 1.00 91.25 99 THR A CA 1
ATOM 801 C C . THR A 1 99 ? -12.448 10.962 22.755 1.00 91.25 99 THR A C 1
ATOM 803 O O . THR A 1 99 ? -11.270 11.047 22.394 1.00 91.25 99 THR A O 1
ATOM 806 N N . ALA A 1 100 ? -12.806 10.259 23.834 1.00 91.00 100 ALA A N 1
ATOM 807 C CA . ALA A 1 100 ? -11.844 9.552 24.680 1.00 91.00 100 ALA A CA 1
ATOM 808 C C . ALA A 1 100 ? -11.062 8.476 23.906 1.00 91.00 100 ALA A C 1
ATOM 810 O O . ALA A 1 100 ? -9.863 8.282 24.128 1.00 91.00 100 ALA A O 1
ATOM 811 N N . PHE A 1 101 ? -11.708 7.792 22.960 1.00 91.00 101 PHE A N 1
ATOM 812 C CA . PHE A 1 101 ? -11.089 6.756 22.139 1.00 91.00 101 PHE A CA 1
ATOM 813 C C . PHE A 1 101 ? -10.049 7.311 21.170 1.00 91.00 101 PHE A C 1
ATOM 815 O O . PHE A 1 101 ? -8.974 6.723 21.022 1.00 91.00 101 PHE A O 1
ATOM 822 N N . ARG A 1 102 ? -10.338 8.464 20.554 1.00 87.75 102 ARG A N 1
ATOM 823 C CA . ARG A 1 102 ? -9.378 9.190 19.710 1.00 87.75 102 ARG A CA 1
ATOM 824 C C . ARG A 1 102 ? -8.184 9.684 20.528 1.00 87.75 102 ARG A C 1
ATOM 826 O O . ARG A 1 102 ? -7.048 9.463 20.117 1.00 87.75 102 ARG A O 1
ATOM 833 N N . ALA A 1 103 ? -8.426 10.267 21.704 1.00 89.31 103 ALA A N 1
ATOM 834 C CA . ALA A 1 103 ? -7.371 10.795 22.573 1.00 89.31 103 ALA A CA 1
ATOM 835 C C . ALA A 1 103 ? -6.424 9.703 23.109 1.00 89.31 103 ALA A C 1
ATOM 837 O O . ALA A 1 103 ? -5.211 9.887 23.157 1.00 89.31 103 ALA A O 1
ATOM 838 N N . SER A 1 104 ? -6.965 8.540 23.475 1.00 86.50 104 SER A N 1
ATOM 839 C CA . SER A 1 104 ? -6.204 7.425 24.061 1.00 86.50 104 SER A CA 1
ATOM 840 C C . SER A 1 104 ? -5.620 6.441 23.036 1.00 86.50 104 SER A C 1
ATOM 842 O O . SER A 1 104 ? -5.034 5.428 23.424 1.00 86.50 104 SER A O 1
ATOM 844 N N . LYS A 1 105 ? -5.784 6.692 21.726 1.00 82.88 105 LYS A N 1
ATOM 845 C CA . LYS A 1 105 ? -5.377 5.775 20.640 1.00 82.88 105 LYS A CA 1
ATOM 846 C C . LYS A 1 105 ? -5.863 4.334 20.873 1.00 82.88 105 LYS A C 1
ATOM 848 O O . LYS A 1 105 ? -5.099 3.380 20.720 1.00 82.88 105 LYS A O 1
ATOM 853 N N . ALA A 1 106 ? -7.124 4.179 21.282 1.00 80.00 106 ALA A N 1
ATOM 854 C CA . ALA A 1 106 ? -7.751 2.890 21.600 1.00 80.00 106 ALA A CA 1
ATOM 855 C C . ALA A 1 106 ? -7.134 2.101 22.782 1.00 80.00 106 ALA A C 1
ATOM 857 O O . ALA A 1 106 ? -7.479 0.935 22.982 1.00 80.00 106 ALA A O 1
ATOM 858 N N . LYS A 1 107 ? -6.245 2.702 23.587 1.00 86.19 107 LYS A N 1
ATOM 859 C CA . LYS A 1 107 ? -5.620 2.072 24.764 1.00 86.19 107 LYS A CA 1
ATOM 860 C C . LYS A 1 107 ? -6.067 2.771 26.045 1.00 86.19 107 LYS A C 1
ATOM 862 O O . LYS A 1 107 ? -5.521 3.801 26.423 1.00 86.19 107 LYS A O 1
ATOM 867 N N . PHE A 1 108 ? -7.062 2.200 26.717 1.00 88.62 108 PHE A N 1
ATOM 868 C CA . PHE A 1 108 ? -7.655 2.806 27.908 1.00 88.62 108 PHE A CA 1
ATOM 869 C C . PHE A 1 108 ? -6.981 2.246 29.163 1.00 88.62 108 PHE A C 1
ATOM 871 O O . PHE A 1 108 ? -6.908 1.029 29.342 1.00 88.62 108 PHE A O 1
ATOM 878 N N . SER A 1 109 ? -6.516 3.130 30.044 1.00 91.19 109 SER A N 1
ATOM 879 C CA . SER A 1 109 ? -6.068 2.768 31.390 1.00 91.19 109 SER A CA 1
ATOM 880 C C . SER A 1 109 ? -7.259 2.428 32.289 1.00 91.19 109 SER A C 1
ATOM 882 O O . SER A 1 109 ? -8.359 2.952 32.106 1.00 91.19 109 SER A O 1
ATOM 884 N N . HIS A 1 110 ? -7.038 1.602 33.313 1.00 92.06 110 HIS A N 1
ATOM 885 C CA . HIS A 1 110 ? -8.073 1.211 34.275 1.00 92.06 110 HIS A CA 1
ATOM 886 C C . HIS A 1 110 ? -8.767 2.424 34.917 1.00 92.06 110 HIS A C 1
ATOM 888 O O . HIS A 1 110 ? -9.992 2.486 34.972 1.00 92.06 110 HIS A O 1
ATOM 894 N N . LYS A 1 111 ? -7.996 3.449 35.308 1.00 92.56 111 LYS A N 1
ATOM 895 C CA . LYS A 1 111 ? -8.539 4.693 35.886 1.00 92.56 111 LYS A CA 1
ATOM 896 C C . LYS A 1 111 ? -9.439 5.456 34.906 1.00 92.56 111 LYS A C 1
ATOM 898 O O . LYS A 1 111 ? -10.442 6.031 35.312 1.00 92.56 111 LYS A O 1
ATOM 903 N N . GLN A 1 112 ? -9.099 5.445 33.615 1.00 91.50 112 GLN A N 1
ATOM 904 C CA . GLN A 1 112 ? -9.909 6.093 32.579 1.00 91.50 112 GLN A CA 1
ATOM 905 C C . GLN A 1 112 ? -11.227 5.348 32.369 1.00 91.50 112 GLN A C 1
ATOM 907 O O . GLN A 1 112 ? -12.270 5.981 32.246 1.00 91.50 112 GLN A O 1
ATOM 912 N N . ILE A 1 113 ? -11.192 4.012 32.381 1.00 93.62 113 ILE A N 1
ATOM 913 C CA . ILE A 1 113 ? -12.397 3.177 32.296 1.00 93.62 113 ILE A CA 1
ATOM 914 C C . ILE A 1 113 ? -13.330 3.474 33.473 1.00 93.62 113 ILE A C 1
ATOM 916 O O . ILE A 1 113 ? -14.518 3.672 33.250 1.00 93.62 113 ILE A O 1
ATOM 920 N N . GLN A 1 114 ? -12.796 3.576 34.693 1.00 94.44 114 GLN A N 1
ATOM 921 C CA . GLN A 1 114 ? -13.568 3.918 35.892 1.00 94.44 114 GLN A CA 1
ATOM 922 C C . GLN A 1 114 ? -14.191 5.314 35.830 1.00 94.44 114 GLN A C 1
ATOM 924 O O . GLN A 1 114 ? -15.370 5.481 36.136 1.00 94.44 114 GLN A O 1
ATOM 929 N N . GLY A 1 115 ? -13.420 6.316 35.398 1.00 93.31 115 GLY A N 1
ATOM 930 C CA . GLY A 1 115 ? -13.924 7.679 35.233 1.00 93.31 115 GLY A CA 1
ATOM 931 C C . GLY A 1 115 ? -15.056 7.757 34.207 1.00 93.31 115 GLY A C 1
ATOM 932 O O . GLY A 1 115 ? -16.097 8.347 34.484 1.00 93.31 115 GLY A O 1
ATOM 933 N N . LEU A 1 116 ? -14.885 7.103 33.055 1.00 93.25 116 LEU A N 1
ATOM 934 C CA . LEU A 1 116 ? -15.892 7.069 31.991 1.00 93.25 116 LEU A CA 1
ATOM 935 C C . LEU A 1 116 ? -17.134 6.268 32.387 1.00 93.25 116 LEU A C 1
ATOM 937 O O . LEU A 1 116 ? -18.244 6.686 32.078 1.00 93.25 116 LEU A O 1
ATOM 941 N N . ALA A 1 117 ? -16.959 5.152 33.098 1.00 94.88 117 ALA A N 1
ATOM 942 C CA . ALA A 1 117 ? -18.054 4.372 33.667 1.00 94.88 117 ALA A CA 1
ATOM 943 C C . ALA A 1 117 ? -18.928 5.246 34.580 1.00 94.88 117 ALA A C 1
ATOM 945 O O . ALA A 1 117 ? -20.142 5.295 34.407 1.00 94.88 117 ALA A O 1
ATOM 946 N N . LYS A 1 118 ? -18.301 6.028 35.471 1.00 94.56 118 LYS A N 1
ATOM 947 C CA . LYS A 1 118 ? -19.005 6.944 36.378 1.00 94.56 118 LYS A CA 1
ATOM 948 C C . LYS A 1 118 ? -19.697 8.104 35.652 1.00 94.56 118 LYS A C 1
ATOM 950 O O . LYS A 1 118 ? -20.793 8.482 36.039 1.00 94.56 118 LYS A O 1
ATOM 955 N N . GLN A 1 119 ? -19.073 8.677 34.621 1.00 93.75 119 GLN A N 1
ATOM 956 C CA . GLN A 1 119 ? -19.656 9.788 33.852 1.00 93.75 119 GLN A CA 1
ATOM 957 C C . GLN A 1 119 ? -20.874 9.374 33.020 1.00 93.75 119 GLN A C 1
ATOM 959 O O . GLN A 1 119 ? -21.772 10.180 32.806 1.00 93.75 119 GLN A O 1
ATOM 964 N N . LEU A 1 120 ? -20.876 8.139 32.519 1.00 91.00 120 LEU A N 1
ATOM 965 C CA . LEU A 1 120 ? -21.893 7.623 31.602 1.00 91.00 120 LEU A CA 1
ATOM 966 C C . LEU A 1 120 ? -22.973 6.793 32.296 1.00 91.00 120 LEU A C 1
ATOM 968 O O . LEU A 1 120 ? -23.870 6.304 31.613 1.00 91.00 120 LEU A O 1
ATOM 972 N N . ASP A 1 121 ? -22.854 6.600 33.611 1.00 93.44 121 ASP A N 1
ATOM 973 C CA . ASP A 1 121 ? -23.652 5.649 34.390 1.00 93.44 121 ASP A CA 1
ATOM 974 C C . ASP A 1 121 ? -23.632 4.231 33.780 1.00 93.44 121 ASP A C 1
ATOM 976 O O . ASP A 1 121 ? -24.636 3.535 33.638 1.00 93.44 121 ASP A O 1
ATOM 980 N N . TRP A 1 122 ? -22.449 3.814 33.322 1.00 94.88 122 TRP A N 1
ATOM 981 C CA . TRP A 1 122 ? -22.207 2.500 32.731 1.00 94.88 122 TRP A CA 1
ATOM 982 C C . TRP A 1 122 ? -21.360 1.656 33.670 1.00 94.88 122 TRP A C 1
ATOM 984 O O . TRP A 1 122 ? -20.490 2.148 34.382 1.00 94.88 122 TRP A O 1
ATOM 994 N N . SER A 1 123 ? -21.519 0.339 33.595 1.00 94.88 123 SER A N 1
ATOM 995 C CA . SER A 1 123 ? -20.548 -0.574 34.194 1.00 94.88 123 SER A CA 1
ATOM 996 C C . SER A 1 123 ? -19.198 -0.486 33.473 1.00 94.88 123 SER A C 1
ATOM 998 O O . SER A 1 123 ? -19.125 -0.327 32.249 1.00 94.88 123 SER A O 1
ATOM 1000 N N . GLU A 1 124 ? -18.104 -0.710 34.205 1.00 94.88 124 GLU A N 1
ATOM 1001 C CA . GLU A 1 124 ? -16.761 -0.808 33.614 1.00 94.88 124 GLU A CA 1
ATOM 1002 C C . GLU A 1 124 ? -16.714 -1.835 32.465 1.00 94.88 124 GLU A C 1
ATOM 1004 O O . GLU A 1 124 ? -16.063 -1.619 31.440 1.00 94.88 124 GLU A O 1
ATOM 1009 N N . ARG A 1 125 ? -17.469 -2.937 32.589 1.00 93.69 125 ARG A N 1
ATOM 1010 C CA . ARG A 1 125 ? -17.589 -3.973 31.551 1.00 93.69 125 ARG A CA 1
ATOM 1011 C C . ARG A 1 125 ? -18.239 -3.456 30.267 1.00 93.69 125 ARG A C 1
ATOM 1013 O O . ARG A 1 125 ? -17.806 -3.849 29.184 1.00 93.69 125 ARG A O 1
ATOM 1020 N N . GLN A 1 126 ? -19.254 -2.594 30.352 1.00 93.75 126 GLN A N 1
ATOM 1021 C CA . GLN A 1 126 ? -19.877 -1.979 29.172 1.00 93.75 126 GLN A CA 1
ATOM 1022 C C . GLN A 1 126 ? -18.891 -1.064 28.445 1.00 93.75 126 GLN A C 1
ATOM 1024 O O . GLN A 1 126 ? -18.771 -1.165 27.224 1.00 93.75 126 GLN A O 1
ATOM 1029 N N . VAL A 1 127 ? -18.120 -0.260 29.183 1.00 93.50 127 VAL A N 1
ATOM 1030 C CA . VAL A 1 127 ? -17.065 0.594 28.611 1.00 93.50 127 VAL A CA 1
ATOM 1031 C C . VAL A 1 127 ? -15.982 -0.259 27.942 1.00 93.50 127 VAL A C 1
ATOM 1033 O O . VAL A 1 127 ? -15.648 -0.039 26.779 1.00 93.50 127 VAL A O 1
ATOM 1036 N N . GLN A 1 128 ? -15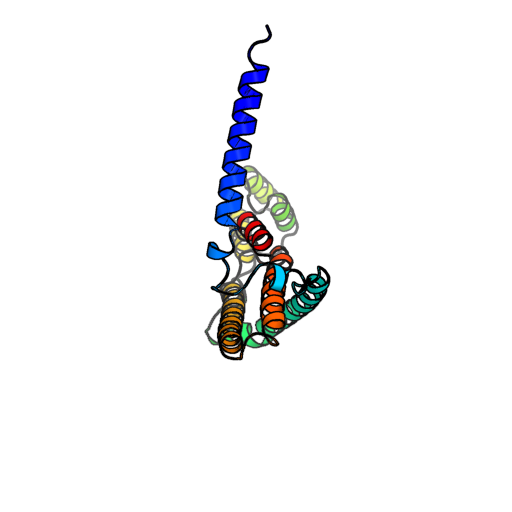.488 -1.304 28.612 1.00 93.31 128 GLN A N 1
ATOM 1037 C CA . GLN A 1 128 ? -14.511 -2.233 28.028 1.00 93.31 128 GLN A CA 1
ATOM 1038 C C . GLN A 1 128 ? -15.039 -2.914 26.759 1.00 93.31 128 GLN A C 1
ATOM 1040 O O . GLN A 1 128 ? -14.322 -3.023 25.762 1.00 93.31 128 GLN A O 1
ATOM 1045 N N . ARG A 1 129 ? -16.295 -3.376 26.773 1.00 93.19 129 ARG A N 1
ATOM 1046 C CA . ARG A 1 129 ? -16.940 -3.991 25.607 1.00 93.19 129 ARG A CA 1
ATOM 1047 C C . ARG A 1 129 ? -17.054 -2.998 24.455 1.00 93.19 129 ARG A C 1
ATOM 1049 O O . ARG A 1 129 ? -16.748 -3.370 23.325 1.00 93.19 129 ARG A O 1
ATOM 1056 N N . TRP A 1 130 ? -17.445 -1.757 24.737 1.00 93.06 130 TRP A N 1
ATOM 1057 C CA . TRP A 1 130 ? -17.516 -0.685 23.748 1.00 93.06 130 TRP A CA 1
ATOM 1058 C C . TRP A 1 130 ? -16.150 -0.449 23.094 1.00 93.06 130 TRP A C 1
ATOM 1060 O O . TRP A 1 130 ? -16.046 -0.488 21.868 1.00 93.06 130 TRP A O 1
ATOM 1070 N N . VAL A 1 131 ? -15.082 -0.334 23.894 1.00 91.69 131 VAL A N 1
ATOM 1071 C CA . VAL A 1 131 ? -13.708 -0.138 23.396 1.00 91.69 131 VAL A CA 1
ATOM 1072 C C . VAL A 1 131 ? -13.259 -1.314 22.531 1.00 91.69 131 VAL A C 1
ATOM 1074 O O . VAL A 1 131 ? -12.677 -1.099 21.466 1.00 91.69 131 VAL A O 1
ATOM 1077 N N . ARG A 1 132 ? -13.559 -2.558 22.933 1.00 90.19 132 ARG A N 1
ATOM 1078 C CA . ARG A 1 132 ? -13.238 -3.763 22.146 1.00 90.19 132 ARG A CA 1
ATOM 1079 C C . ARG A 1 132 ? -13.979 -3.786 20.810 1.00 90.19 132 ARG A C 1
ATOM 1081 O O . ARG A 1 132 ? -13.352 -4.064 19.792 1.00 90.19 132 ARG A O 1
ATOM 1088 N N . LEU A 1 133 ? -15.276 -3.473 20.800 1.00 90.44 133 LEU A N 1
ATOM 1089 C CA . LEU A 1 133 ? -16.084 -3.413 19.576 1.00 90.44 133 LEU A CA 1
ATOM 1090 C C . LEU A 1 133 ? -15.585 -2.315 18.630 1.00 90.44 133 LEU A C 1
ATOM 1092 O O . LEU A 1 133 ? -15.344 -2.595 17.459 1.00 90.44 133 LEU A O 1
ATOM 1096 N N . LYS A 1 134 ? -15.342 -1.101 19.139 1.00 89.81 134 LYS A N 1
ATOM 1097 C CA . LYS A 1 134 ? -14.800 0.015 18.349 1.00 89.81 134 LYS A CA 1
ATOM 1098 C C . LYS A 1 134 ? -13.412 -0.304 17.787 1.00 89.81 134 LYS A C 1
ATOM 1100 O O . LYS A 1 134 ? -13.142 -0.087 16.612 1.00 89.81 134 LYS A O 1
ATOM 1105 N N . SER A 1 135 ? -12.543 -0.903 18.601 1.00 88.19 135 SER A N 1
ATOM 1106 C CA . SER A 1 135 ? -11.216 -1.358 18.164 1.00 88.19 135 SER A CA 1
ATOM 1107 C C . SER A 1 135 ? -11.285 -2.442 17.092 1.00 88.19 135 SER A C 1
ATOM 1109 O O . SER A 1 135 ? -10.430 -2.481 16.214 1.00 88.19 135 SER A O 1
ATOM 1111 N N . ALA A 1 136 ? -12.272 -3.337 17.166 1.00 86.88 136 ALA A N 1
ATOM 1112 C CA . ALA A 1 136 ? -12.474 -4.378 16.166 1.00 86.88 136 ALA A CA 1
ATOM 1113 C C . ALA A 1 136 ? -12.978 -3.813 14.829 1.00 86.88 136 ALA A C 1
ATOM 1115 O O . ALA A 1 136 ? -12.624 -4.367 13.793 1.00 86.88 136 ALA A O 1
ATOM 1116 N N . GLN A 1 137 ? -13.746 -2.717 14.846 1.00 85.12 137 GLN A N 1
ATOM 1117 C CA . GLN A 1 137 ? -14.197 -2.017 13.637 1.00 85.12 137 GLN A CA 1
ATOM 1118 C C . GLN A 1 137 ? -13.080 -1.291 12.888 1.00 85.12 137 GLN A C 1
ATOM 1120 O O . GLN A 1 137 ? -13.144 -1.183 11.674 1.00 85.12 137 GLN A O 1
ATOM 1125 N N . ASN A 1 138 ? -12.063 -0.795 13.593 1.00 82.62 138 ASN A N 1
ATOM 1126 C CA . ASN A 1 138 ? -10.937 -0.100 12.960 1.00 82.62 138 ASN A CA 1
ATOM 1127 C C . ASN A 1 138 ? -9.906 -1.058 12.335 1.00 82.62 138 ASN A C 1
ATOM 1129 O O . ASN A 1 138 ? -8.884 -0.610 11.819 1.00 82.62 138 ASN A O 1
ATOM 1133 N N . ARG A 1 139 ? -10.106 -2.377 12.438 1.00 85.25 139 ARG A N 1
ATOM 1134 C CA . ARG A 1 139 ? -9.221 -3.362 11.804 1.00 85.25 139 ARG A CA 1
ATOM 1135 C C . ARG A 1 139 ? -9.628 -3.529 10.340 1.00 85.25 139 ARG A C 1
ATOM 1137 O O . ARG A 1 139 ? -10.798 -3.401 10.051 1.00 85.25 139 ARG A O 1
ATOM 1144 N N . PRO A 1 140 ? -8.723 -3.880 9.420 1.00 87.31 140 PRO A N 1
ATOM 1145 C CA . PRO A 1 140 ? -9.116 -4.263 8.061 1.00 87.31 140 PRO A CA 1
ATOM 1146 C C . PRO A 1 140 ? -10.061 -5.475 8.067 1.00 87.31 140 PRO A C 1
ATOM 1148 O O . PRO A 1 140 ? -9.860 -6.411 8.857 1.00 87.31 140 PRO A O 1
ATOM 1151 N N . THR A 1 141 ? -11.048 -5.501 7.167 1.00 90.00 141 THR A N 1
ATOM 1152 C CA . THR A 1 141 ? -11.903 -6.678 6.950 1.00 90.00 141 THR A CA 1
ATOM 1153 C C . THR A 1 141 ? -11.157 -7.762 6.176 1.00 90.00 141 THR A C 1
ATOM 1155 O O . THR A 1 141 ? -10.109 -7.533 5.574 1.00 90.00 141 THR A O 1
ATOM 1158 N N . VAL A 1 142 ? -11.691 -8.987 6.184 1.00 91.19 142 VAL A N 1
ATOM 1159 C CA . VAL A 1 142 ? -11.165 -10.048 5.308 1.00 91.19 142 VAL A CA 1
ATOM 1160 C C . VAL A 1 142 ? -11.383 -9.670 3.843 1.00 91.19 142 VAL A C 1
ATOM 1162 O O . VAL A 1 142 ? -10.490 -9.888 3.033 1.00 91.19 142 VAL A O 1
ATOM 1165 N N . LEU A 1 143 ? -12.519 -9.035 3.526 1.00 92.94 143 LEU A N 1
ATOM 1166 C CA . LEU A 1 143 ? -12.794 -8.538 2.182 1.00 92.94 143 LEU A CA 1
ATOM 1167 C C . LEU A 1 143 ? -11.758 -7.497 1.739 1.00 92.94 143 LEU A C 1
ATOM 1169 O O . LEU A 1 143 ? -11.218 -7.641 0.651 1.00 92.94 143 LEU A O 1
ATOM 1173 N N . SER A 1 144 ? -11.423 -6.509 2.579 1.00 90.25 144 SER A N 1
ATOM 1174 C CA . SER A 1 144 ? -10.433 -5.486 2.211 1.00 90.25 144 SER A CA 1
ATOM 1175 C C . SER A 1 144 ? -9.048 -6.089 1.970 1.00 90.25 144 SER A C 1
ATOM 1177 O O . SER A 1 144 ? -8.354 -5.691 1.046 1.00 90.25 144 SER A O 1
ATOM 1179 N N . LYS A 1 145 ? -8.650 -7.089 2.768 1.00 91.56 145 LYS A N 1
ATOM 1180 C CA . LYS A 1 145 ? -7.395 -7.824 2.543 1.00 91.56 145 LYS A CA 1
ATOM 1181 C C . LYS A 1 145 ? -7.433 -8.627 1.247 1.00 91.56 145 LYS A C 1
ATOM 1183 O O . LYS A 1 145 ? -6.446 -8.651 0.526 1.00 91.56 145 LYS A O 1
ATOM 1188 N N . PHE A 1 146 ? -8.559 -9.278 0.955 1.00 94.88 146 PHE A N 1
ATOM 1189 C CA . PHE A 1 146 ? -8.746 -10.029 -0.282 1.00 94.88 146 PHE A CA 1
ATOM 1190 C C . PHE A 1 146 ? -8.619 -9.124 -1.508 1.00 94.88 146 PHE A C 1
ATOM 1192 O O . PHE A 1 146 ? -7.859 -9.455 -2.410 1.00 94.88 146 PHE A O 1
ATOM 1199 N N . THR A 1 147 ? -9.300 -7.974 -1.531 1.00 94.50 147 THR A N 1
ATOM 1200 C CA . THR A 1 147 ? -9.226 -7.037 -2.662 1.00 94.50 147 THR A CA 1
ATOM 1201 C C . THR A 1 147 ? -7.820 -6.465 -2.834 1.00 94.50 147 THR A C 1
ATOM 1203 O O . THR A 1 147 ? -7.325 -6.401 -3.955 1.00 94.50 147 THR A O 1
ATOM 1206 N N . GLU A 1 148 ? -7.141 -6.139 -1.729 1.00 91.56 148 GLU A N 1
ATOM 1207 C CA . GLU A 1 148 ? -5.750 -5.669 -1.725 1.00 91.56 148 GLU A CA 1
ATOM 1208 C C . GLU A 1 148 ? -4.784 -6.738 -2.280 1.00 91.56 148 GLU A C 1
ATOM 1210 O O . GLU A 1 148 ? -3.889 -6.437 -3.072 1.00 91.56 148 GLU A O 1
ATOM 1215 N N . SER A 1 149 ? -4.969 -8.007 -1.899 1.00 93.44 149 SER A N 1
ATOM 1216 C CA . SER A 1 149 ? -4.199 -9.140 -2.427 1.00 93.44 149 SER A CA 1
ATOM 1217 C C . SER A 1 149 ? -4.520 -9.439 -3.893 1.00 93.44 149 SER A C 1
ATOM 1219 O O . SER A 1 149 ? -3.601 -9.717 -4.659 1.00 93.44 149 SER A O 1
ATOM 1221 N N . ALA A 1 150 ? -5.790 -9.360 -4.293 1.00 95.88 150 ALA A N 1
ATOM 1222 C CA . ALA A 1 150 ? -6.230 -9.592 -5.666 1.00 95.88 150 ALA A CA 1
ATOM 1223 C C . ALA A 1 150 ? -5.642 -8.551 -6.625 1.00 95.88 150 ALA A C 1
ATOM 1225 O O . ALA A 1 150 ? -5.117 -8.927 -7.669 1.00 95.88 150 ALA A O 1
ATOM 1226 N N . TRP A 1 151 ? -5.644 -7.269 -6.240 1.00 94.19 151 TRP A N 1
ATOM 1227 C CA . TRP A 1 151 ? -4.990 -6.202 -7.001 1.00 94.19 151 TRP A CA 1
ATOM 1228 C C . TRP A 1 151 ? -3.501 -6.484 -7.218 1.00 94.19 151 TRP A C 1
ATOM 1230 O O . TRP A 1 151 ? -3.040 -6.467 -8.357 1.00 94.19 151 TRP A O 1
ATOM 1240 N N . ARG A 1 152 ? -2.754 -6.805 -6.152 1.00 92.56 152 ARG A N 1
ATOM 1241 C CA . ARG A 1 152 ? -1.320 -7.114 -6.274 1.00 92.56 152 ARG A CA 1
ATOM 1242 C C . ARG A 1 152 ? -1.065 -8.345 -7.131 1.00 92.56 152 ARG A C 1
ATOM 1244 O O . ARG A 1 152 ? -0.189 -8.316 -7.983 1.00 92.56 152 ARG A O 1
ATOM 1251 N N . CYS A 1 153 ? -1.833 -9.412 -6.925 1.00 95.31 153 CYS A N 1
ATOM 1252 C CA . CYS A 1 153 ? -1.715 -10.630 -7.721 1.00 95.31 153 CYS A CA 1
ATOM 1253 C C . CYS A 1 153 ? -1.967 -10.351 -9.206 1.00 95.31 153 CYS A C 1
ATOM 1255 O O . CYS A 1 153 ? -1.177 -10.779 -10.042 1.00 95.31 153 CYS A O 1
ATOM 1257 N N . ASN A 1 154 ? -3.021 -9.594 -9.522 1.00 95.62 154 ASN A N 1
ATOM 1258 C CA . ASN A 1 154 ? -3.339 -9.202 -10.889 1.00 95.62 154 ASN A CA 1
ATOM 1259 C C . ASN A 1 154 ? -2.216 -8.362 -11.512 1.00 95.62 154 ASN A C 1
ATOM 1261 O O . ASN A 1 154 ? -1.753 -8.698 -12.599 1.00 95.62 154 ASN A O 1
ATOM 1265 N N . PHE A 1 155 ? -1.736 -7.337 -10.801 1.00 93.75 155 PHE A N 1
ATOM 1266 C CA . PHE A 1 155 ? -0.642 -6.493 -11.270 1.00 93.75 155 PHE A CA 1
ATOM 1267 C C . PHE A 1 155 ? 0.619 -7.313 -11.568 1.00 93.75 155 PHE A C 1
ATOM 1269 O O . PHE A 1 155 ? 1.128 -7.258 -12.684 1.00 93.75 155 PHE A O 1
ATOM 1276 N N . TYR A 1 156 ? 1.089 -8.121 -10.610 1.00 93.69 156 TYR A N 1
ATOM 1277 C CA . TYR A 1 156 ? 2.301 -8.926 -10.789 1.00 93.69 156 TYR A CA 1
ATOM 1278 C C . TYR A 1 156 ? 2.154 -9.974 -11.892 1.00 93.69 156 TYR A C 1
ATOM 1280 O O . TYR A 1 156 ? 3.117 -10.256 -12.596 1.00 93.69 156 TYR A O 1
ATOM 1288 N N . PHE A 1 157 ? 0.959 -10.538 -12.074 1.00 95.94 157 PHE A N 1
ATOM 1289 C CA . PHE A 1 157 ? 0.702 -11.469 -13.167 1.00 95.94 157 PHE A CA 1
ATOM 1290 C C . PHE A 1 157 ? 0.801 -10.780 -14.535 1.00 95.94 157 PHE A C 1
ATOM 1292 O O . PHE A 1 157 ? 1.476 -11.289 -15.427 1.00 95.94 157 PHE A O 1
ATOM 1299 N N . VAL A 1 158 ? 0.172 -9.610 -14.694 1.00 94.00 158 VAL A N 1
ATOM 1300 C CA . VAL A 1 158 ? 0.241 -8.826 -15.939 1.00 94.00 158 VAL A CA 1
ATOM 1301 C C . VAL A 1 158 ? 1.672 -8.364 -16.213 1.00 94.00 158 VAL A C 1
ATOM 1303 O O . VAL A 1 158 ? 2.148 -8.530 -17.332 1.00 94.00 158 VAL A O 1
ATOM 1306 N N . SER A 1 159 ? 2.365 -7.851 -15.194 1.00 92.69 159 SER A N 1
ATOM 1307 C CA . SER A 1 159 ? 3.779 -7.469 -15.266 1.00 92.69 159 SER A CA 1
ATOM 1308 C C . SER A 1 159 ? 4.655 -8.641 -15.713 1.00 92.69 159 SER A C 1
ATOM 1310 O O . SER A 1 159 ? 5.414 -8.502 -16.667 1.00 92.69 159 SER A O 1
ATOM 1312 N N . PHE A 1 160 ? 4.489 -9.824 -15.114 1.00 92.75 160 PHE A N 1
ATOM 1313 C CA . PHE A 1 160 ? 5.253 -11.013 -15.484 1.00 92.75 160 PHE A CA 1
ATOM 1314 C C . PHE A 1 160 ? 5.040 -11.408 -16.950 1.00 92.75 160 PHE A C 1
ATOM 1316 O O . PHE A 1 160 ? 6.008 -11.613 -17.681 1.00 92.75 160 PHE A O 1
ATOM 1323 N N . VAL A 1 161 ? 3.784 -11.481 -17.405 1.00 93.50 161 VAL A N 1
ATOM 1324 C CA . VAL A 1 161 ? 3.466 -11.812 -18.804 1.00 93.50 161 VAL A CA 1
ATOM 1325 C C . VAL A 1 161 ? 4.037 -10.760 -19.756 1.00 93.50 161 VAL A C 1
ATOM 1327 O O . VAL A 1 161 ? 4.619 -11.115 -20.781 1.00 93.50 161 VAL A O 1
ATOM 1330 N N . TYR A 1 162 ? 3.916 -9.477 -19.410 1.00 90.44 162 TYR A N 1
ATOM 1331 C CA . TYR A 1 162 ? 4.459 -8.389 -20.215 1.00 90.44 162 TYR A CA 1
ATOM 1332 C C . TYR A 1 162 ? 5.994 -8.406 -20.249 1.00 90.44 162 TYR A C 1
ATOM 1334 O O . TYR A 1 162 ? 6.581 -8.218 -21.309 1.00 90.44 162 TYR A O 1
ATOM 1342 N N . GLY A 1 163 ? 6.651 -8.723 -19.134 1.00 89.06 163 GLY A N 1
ATOM 1343 C CA . GLY A 1 163 ? 8.101 -8.895 -19.063 1.00 89.06 163 GLY A CA 1
ATOM 1344 C C . GLY A 1 163 ? 8.597 -10.045 -19.940 1.00 89.06 163 GLY A C 1
ATOM 1345 O O . GLY A 1 163 ? 9.568 -9.877 -20.671 1.00 89.06 163 GLY A O 1
ATOM 1346 N N . VAL A 1 164 ? 7.899 -11.189 -19.945 1.00 90.06 164 VAL A N 1
ATOM 1347 C CA . VAL A 1 164 ? 8.210 -12.308 -20.856 1.00 90.06 164 VAL A CA 1
ATOM 1348 C C . VAL A 1 164 ? 8.024 -11.897 -22.320 1.00 90.06 164 VAL A C 1
ATOM 1350 O O . VAL A 1 164 ? 8.858 -12.239 -23.154 1.00 90.06 164 VAL A O 1
ATOM 1353 N N . TYR A 1 165 ? 6.967 -11.142 -22.631 1.00 88.50 165 TYR A N 1
ATOM 1354 C CA . TYR A 1 165 ? 6.726 -10.619 -23.978 1.00 88.50 165 TYR A CA 1
ATOM 1355 C C . TYR A 1 165 ? 7.848 -9.676 -24.443 1.00 88.50 165 TYR A C 1
ATOM 1357 O O . TYR A 1 165 ? 8.404 -9.881 -25.518 1.00 88.50 165 TYR A O 1
ATOM 1365 N N . VAL A 1 166 ? 8.223 -8.689 -23.621 1.00 85.12 166 VAL A N 1
ATOM 1366 C CA . VAL A 1 166 ? 9.299 -7.728 -23.931 1.00 85.12 166 VAL A CA 1
ATOM 1367 C C . VAL A 1 166 ? 10.660 -8.414 -24.043 1.00 85.12 166 VAL A C 1
ATOM 1369 O O . VAL A 1 166 ? 11.492 -7.987 -24.832 1.00 85.12 166 VAL A O 1
ATOM 1372 N N . LEU A 1 167 ? 10.900 -9.485 -23.284 1.00 84.19 167 LEU A N 1
ATOM 1373 C CA . LEU A 1 167 ? 12.131 -10.265 -23.406 1.00 84.19 167 LEU A CA 1
ATOM 1374 C C . LEU A 1 167 ? 12.188 -11.066 -24.719 1.00 84.19 167 LEU A C 1
ATOM 1376 O O . LEU A 1 167 ? 13.275 -11.320 -25.235 1.00 84.19 167 LEU A O 1
ATOM 1380 N N . TRP A 1 168 ? 11.032 -11.485 -25.238 1.00 82.00 168 TRP A N 1
ATOM 1381 C CA . TRP A 1 168 ? 10.925 -12.264 -26.472 1.00 82.00 168 TRP A CA 1
ATOM 1382 C C . TRP A 1 168 ? 10.996 -11.396 -27.737 1.00 82.00 168 TRP A C 1
ATOM 1384 O O . TRP A 1 168 ? 11.603 -11.805 -28.727 1.00 82.00 168 TRP A O 1
ATOM 1394 N N . ASP A 1 169 ? 10.386 -10.210 -27.718 1.00 73.94 169 ASP A N 1
ATOM 1395 C CA . ASP A 1 169 ? 10.402 -9.251 -28.826 1.00 73.94 169 ASP A CA 1
ATOM 1396 C C . ASP A 1 169 ? 11.667 -8.383 -28.736 1.00 73.94 169 ASP A C 1
ATOM 1398 O O . ASP A 1 169 ? 11.838 -7.623 -27.788 1.00 73.94 169 ASP A O 1
ATOM 1402 N N . THR A 1 170 ? 12.595 -8.546 -29.683 1.00 57.34 170 THR A N 1
ATOM 1403 C CA . THR A 1 170 ? 13.956 -7.980 -29.646 1.00 57.34 170 THR A CA 1
ATOM 1404 C C . THR A 1 170 ? 14.008 -6.546 -29.101 1.00 57.34 170 THR A C 1
ATOM 1406 O O . THR A 1 170 ? 13.493 -5.606 -29.706 1.00 57.34 170 THR A O 1
ATOM 1409 N N . ILE A 1 171 ? 14.659 -6.429 -27.943 1.00 63.78 171 ILE A N 1
ATOM 1410 C CA . ILE A 1 171 ? 14.889 -5.264 -27.082 1.00 63.78 171 ILE A CA 1
ATOM 1411 C C . ILE A 1 171 ? 15.113 -3.969 -27.890 1.00 63.78 171 ILE A C 1
ATOM 1413 O O . ILE A 1 171 ? 16.211 -3.718 -28.376 1.00 63.78 171 ILE A O 1
ATOM 1417 N N . SER A 1 172 ? 14.081 -3.130 -28.032 1.00 63.12 172 SER A N 1
ATOM 1418 C CA . SER A 1 172 ? 14.270 -1.671 -28.170 1.00 63.12 172 SER A CA 1
ATOM 1419 C C . SER A 1 172 ? 13.000 -0.857 -27.895 1.00 63.12 172 SER A C 1
ATOM 1421 O O . SER A 1 172 ? 13.081 0.210 -27.297 1.00 63.12 172 SER A O 1
ATOM 1423 N N . SER A 1 173 ? 11.811 -1.343 -28.271 1.00 65.56 173 SER A N 1
ATOM 1424 C CA . SER A 1 173 ? 10.578 -0.537 -28.198 1.00 65.56 173 SER A CA 1
ATOM 1425 C C . SER A 1 173 ? 9.768 -0.734 -26.906 1.00 65.56 173 SER A C 1
ATOM 1427 O O . SER A 1 173 ? 9.237 0.232 -26.358 1.00 65.56 173 SER A O 1
ATOM 1429 N N . GLY A 1 174 ? 9.676 -1.965 -26.386 1.00 74.06 174 GLY A N 1
ATOM 1430 C CA . GLY A 1 174 ? 8.835 -2.304 -25.223 1.00 74.06 174 GLY A CA 1
ATOM 1431 C C . GLY A 1 174 ? 9.483 -2.076 -23.851 1.00 74.06 174 GLY A C 1
ATOM 1432 O O . GLY A 1 174 ? 8.778 -1.949 -22.845 1.00 74.06 174 GLY A O 1
ATOM 1433 N N . GLU A 1 175 ? 10.815 -1.984 -23.808 1.00 80.31 175 GLU A N 1
ATOM 1434 C CA . GLU A 1 175 ? 11.594 -1.852 -22.573 1.00 80.31 175 GLU A CA 1
ATOM 1435 C C . GLU A 1 175 ? 11.238 -0.563 -21.822 1.00 80.31 175 GLU A C 1
ATOM 1437 O O . GLU A 1 175 ? 11.033 -0.569 -20.605 1.00 80.31 175 GLU A O 1
ATOM 1442 N N . TRP A 1 176 ? 11.111 0.558 -22.538 1.00 82.94 176 TRP A N 1
ATOM 1443 C CA . TRP A 1 176 ? 10.763 1.831 -21.912 1.00 82.94 176 TRP A CA 1
ATOM 1444 C C . TRP A 1 176 ? 9.454 1.739 -21.127 1.00 82.94 176 TRP A C 1
ATOM 1446 O O . TRP A 1 176 ? 9.432 2.058 -19.934 1.00 82.94 176 TRP A O 1
ATOM 1456 N N . PHE A 1 177 ? 8.411 1.209 -21.772 1.00 84.88 177 PHE A N 1
ATOM 1457 C CA . PHE A 1 177 ? 7.084 1.031 -21.188 1.00 84.88 177 PHE A CA 1
ATOM 1458 C C . PHE A 1 177 ? 7.086 0.062 -20.008 1.00 84.88 177 PHE A C 1
ATOM 1460 O O . PHE A 1 177 ? 6.404 0.331 -19.024 1.00 84.88 177 PHE A O 1
ATOM 1467 N N . TYR A 1 178 ? 7.854 -1.029 -20.086 1.00 87.00 178 TYR A N 1
ATOM 1468 C CA . TYR A 1 178 ? 7.972 -2.006 -19.002 1.00 87.00 178 TYR A CA 1
ATOM 1469 C C . TYR A 1 178 ? 8.489 -1.357 -17.720 1.00 87.00 178 TYR A C 1
ATOM 1471 O O . TYR A 1 178 ? 7.802 -1.363 -16.701 1.00 87.00 178 TYR A O 1
ATOM 1479 N N . TYR A 1 179 ? 9.643 -0.696 -17.790 1.00 86.50 179 TYR A N 1
ATOM 1480 C CA . TYR A 1 179 ? 10.204 -0.018 -16.623 1.00 86.50 179 TYR A CA 1
ATOM 1481 C C . TYR A 1 179 ? 9.345 1.168 -16.169 1.00 86.50 179 TYR A C 1
ATOM 1483 O O . TYR A 1 179 ? 9.165 1.343 -14.971 1.00 86.50 179 TYR A O 1
ATOM 1491 N N . ASN A 1 180 ? 8.749 1.945 -17.085 1.00 89.31 180 ASN A N 1
ATOM 1492 C CA . ASN A 1 180 ? 7.827 3.020 -16.699 1.00 89.31 180 ASN A CA 1
ATOM 1493 C C . ASN A 1 180 ? 6.618 2.474 -15.917 1.00 89.31 180 ASN A C 1
ATOM 1495 O O . ASN A 1 180 ? 6.191 3.085 -14.940 1.00 89.31 180 ASN A O 1
ATOM 1499 N N . PHE A 1 181 ? 6.070 1.327 -16.325 1.00 90.88 181 PHE A N 1
ATOM 1500 C CA . PHE A 1 181 ? 4.935 0.692 -15.657 1.00 90.88 181 PHE A CA 1
ATOM 1501 C C . PHE A 1 181 ? 5.306 0.138 -14.275 1.00 90.88 181 PHE A C 1
ATOM 1503 O O . PHE A 1 181 ? 4.558 0.346 -13.318 1.00 90.88 181 PHE A O 1
ATOM 1510 N N . GLU A 1 182 ? 6.477 -0.490 -14.146 1.00 90.81 182 GLU A N 1
ATOM 1511 C CA . GLU A 1 182 ? 7.026 -0.928 -12.857 1.00 90.81 182 GLU A CA 1
ATOM 1512 C C . GLU A 1 182 ? 7.255 0.260 -11.917 1.00 90.81 182 GLU A C 1
ATOM 1514 O O . GLU A 1 182 ? 6.668 0.320 -10.836 1.00 90.81 182 GLU A O 1
ATOM 1519 N N . THR A 1 183 ? 8.023 1.268 -12.339 1.00 90.94 183 THR A N 1
ATOM 1520 C CA . THR A 1 183 ? 8.294 2.472 -11.538 1.00 90.94 183 THR A CA 1
ATOM 1521 C C . THR A 1 183 ? 6.997 3.169 -11.124 1.00 90.94 183 THR A C 1
ATOM 1523 O O . THR A 1 183 ? 6.835 3.548 -9.962 1.00 90.94 183 THR A O 1
ATOM 1526 N N . ALA A 1 184 ? 6.025 3.285 -12.033 1.00 93.25 184 ALA A N 1
ATOM 1527 C CA . ALA A 1 184 ? 4.710 3.842 -11.734 1.00 93.25 184 ALA A CA 1
ATOM 1528 C C . ALA A 1 184 ? 3.954 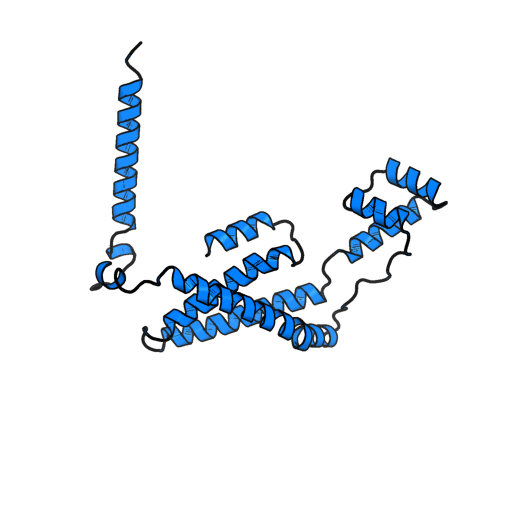3.050 -10.660 1.00 93.25 184 ALA A C 1
ATOM 1530 O O . ALA A 1 184 ? 3.286 3.644 -9.812 1.00 93.25 184 ALA A O 1
ATOM 1531 N N . PHE A 1 185 ? 4.057 1.723 -10.653 1.00 92.69 185 PHE A N 1
ATOM 1532 C CA . PHE A 1 185 ? 3.445 0.895 -9.620 1.00 92.69 185 PHE A CA 1
ATOM 1533 C C . PHE A 1 185 ? 4.103 1.082 -8.256 1.00 92.69 185 PHE A C 1
ATOM 1535 O O . PHE A 1 185 ? 3.394 1.249 -7.261 1.00 92.69 185 PHE A O 1
ATOM 1542 N N . TYR A 1 186 ? 5.433 1.133 -8.194 1.00 91.12 186 TYR A N 1
ATOM 1543 C CA . TYR A 1 186 ? 6.147 1.425 -6.949 1.00 91.12 186 TYR A CA 1
ATOM 1544 C C . TYR A 1 186 ? 5.824 2.829 -6.420 1.00 91.12 186 TYR A C 1
ATOM 1546 O O . TYR A 1 186 ? 5.566 2.985 -5.225 1.00 91.12 186 TYR A O 1
ATOM 1554 N N . LEU A 1 187 ? 5.719 3.835 -7.296 1.00 93.19 187 LEU A N 1
ATOM 1555 C CA . LEU A 1 187 ? 5.230 5.170 -6.935 1.00 93.19 187 LEU A CA 1
ATOM 1556 C C . LEU A 1 187 ? 3.785 5.116 -6.420 1.00 93.19 187 LEU A C 1
ATOM 1558 O O . LEU A 1 187 ? 3.475 5.695 -5.379 1.00 93.19 187 LEU A O 1
ATOM 1562 N N . ALA A 1 188 ? 2.896 4.386 -7.097 1.00 93.06 188 ALA A N 1
ATOM 1563 C CA . ALA A 1 188 ? 1.512 4.217 -6.665 1.00 93.06 188 ALA A CA 1
ATOM 1564 C C . ALA A 1 188 ? 1.422 3.561 -5.277 1.00 93.06 188 ALA A C 1
ATOM 1566 O O . ALA A 1 188 ? 0.624 4.002 -4.446 1.00 93.06 188 ALA A O 1
ATOM 1567 N N . LEU A 1 189 ? 2.250 2.551 -4.987 1.00 90.94 189 LEU A N 1
ATOM 1568 C CA . LEU A 1 189 ? 2.362 1.941 -3.659 1.00 90.94 189 LEU A CA 1
ATOM 1569 C C . LEU A 1 189 ? 2.894 2.935 -2.624 1.00 90.94 189 LEU A C 1
ATOM 1571 O O . LEU A 1 189 ? 2.304 3.052 -1.552 1.00 90.94 189 LEU A O 1
ATOM 1575 N N . LEU A 1 190 ? 3.937 3.697 -2.957 1.00 91.88 190 LEU A N 1
ATOM 1576 C CA . LEU A 1 190 ? 4.523 4.709 -2.078 1.00 91.88 190 LEU A CA 1
ATOM 1577 C C . LEU A 1 190 ? 3.488 5.764 -1.648 1.00 91.88 190 LEU A C 1
ATOM 1579 O O . LEU A 1 190 ? 3.393 6.087 -0.464 1.00 91.88 190 LEU A O 1
ATOM 1583 N N . PHE A 1 191 ? 2.677 6.269 -2.586 1.00 90.19 191 PHE A N 1
ATOM 1584 C CA . PHE A 1 191 ? 1.629 7.253 -2.290 1.00 90.19 191 PHE A CA 1
ATOM 1585 C C . PHE A 1 191 ? 0.419 6.639 -1.579 1.00 90.19 191 PHE A C 1
ATOM 1587 O O . PHE A 1 191 ? -0.078 7.200 -0.599 1.00 90.19 191 PHE A O 1
ATOM 1594 N N . SER A 1 192 ? -0.073 5.489 -2.049 1.00 89.50 192 SER A N 1
ATOM 1595 C CA . SER A 1 192 ? -1.270 4.858 -1.474 1.00 89.50 192 SER A CA 1
ATOM 1596 C C . SER A 1 192 ? -1.041 4.308 -0.067 1.00 89.50 192 SER A C 1
ATOM 1598 O O . SER A 1 192 ? -1.982 4.279 0.724 1.00 89.50 192 SER A O 1
ATOM 1600 N N . GLN A 1 193 ? 0.202 3.990 0.306 1.00 88.19 193 GLN A N 1
ATOM 1601 C CA . GLN A 1 193 ? 0.554 3.464 1.625 1.00 88.19 193 GLN A CA 1
ATOM 1602 C C . GLN A 1 193 ? 0.111 4.365 2.799 1.00 88.19 193 GLN A C 1
ATOM 1604 O O . GLN A 1 193 ? -0.129 3.855 3.894 1.00 88.19 193 GLN A O 1
ATOM 1609 N N . PHE A 1 194 ? -0.043 5.680 2.599 1.00 88.00 194 PHE A N 1
ATOM 1610 C CA . PHE A 1 194 ? -0.540 6.604 3.633 1.00 88.00 194 PHE A CA 1
ATOM 1611 C C . PHE A 1 194 ? -2.055 6.535 3.861 1.00 88.00 194 PHE A C 1
ATOM 1613 O O . PHE A 1 194 ? -2.521 6.859 4.956 1.00 88.00 194 PHE A O 1
ATOM 1620 N N . PHE A 1 195 ? -2.808 6.129 2.841 1.00 85.50 195 PHE A N 1
ATOM 1621 C CA . PHE A 1 195 ? -4.269 6.027 2.864 1.00 85.50 195 PHE A CA 1
ATOM 1622 C C . PHE A 1 195 ? -4.744 4.588 3.083 1.00 85.50 195 PHE A C 1
ATOM 1624 O O . PHE A 1 195 ? -5.843 4.366 3.592 1.00 85.50 195 PHE A O 1
ATOM 1631 N N . ASP A 1 196 ? -3.900 3.620 2.732 1.00 82.94 196 ASP A N 1
ATOM 1632 C CA . ASP A 1 196 ? -4.106 2.208 2.998 1.00 82.94 196 ASP A CA 1
ATOM 1633 C C . ASP A 1 196 ? -3.990 1.883 4.495 1.00 82.94 196 ASP A C 1
ATOM 1635 O O . ASP A 1 196 ? -3.520 2.658 5.335 1.00 82.94 196 ASP A O 1
ATOM 1639 N N . VAL A 1 197 ? -4.439 0.681 4.851 1.00 76.88 197 VAL A N 1
ATOM 1640 C CA . VAL A 1 197 ? -4.411 0.201 6.231 1.00 76.88 197 VAL A CA 1
ATOM 1641 C C . VAL A 1 197 ? -2.967 0.077 6.709 1.00 76.88 197 VAL A C 1
ATOM 1643 O O . VAL A 1 197 ? -2.222 -0.810 6.287 1.00 76.88 197 VAL A O 1
ATOM 1646 N N . GLN A 1 198 ? -2.591 0.935 7.656 1.00 77.25 198 GLN A N 1
ATOM 1647 C CA . GLN A 1 198 ? -1.250 0.934 8.227 1.00 77.25 198 GLN A CA 1
ATOM 1648 C C . GLN A 1 198 ? -0.965 -0.379 8.962 1.00 77.25 198 GLN A C 1
ATOM 1650 O O . GLN A 1 198 ? -1.620 -0.743 9.946 1.00 77.25 198 GLN A O 1
ATOM 1655 N N . ARG A 1 199 ? 0.048 -1.092 8.473 1.00 82.06 199 ARG A N 1
ATOM 1656 C CA . ARG A 1 199 ? 0.571 -2.311 9.089 1.00 82.06 199 ARG A CA 1
ATOM 1657 C C . ARG A 1 199 ? 1.688 -1.977 10.085 1.00 82.06 199 ARG A C 1
ATOM 1659 O O . ARG A 1 199 ? 2.181 -0.854 10.144 1.00 82.06 199 ARG A O 1
ATOM 1666 N N . LYS A 1 200 ? 2.080 -2.950 10.913 1.00 85.81 200 LYS A N 1
ATOM 1667 C CA . LYS A 1 200 ? 3.112 -2.749 11.955 1.00 85.81 200 LYS A CA 1
ATOM 1668 C C . LYS A 1 200 ? 4.501 -2.464 11.370 1.00 85.81 200 LYS A C 1
ATOM 1670 O O . LYS A 1 200 ? 5.320 -1.827 12.016 1.00 85.81 200 LYS A O 1
ATOM 1675 N N . ASP A 1 201 ? 4.731 -2.938 10.157 1.00 88.12 201 ASP A N 1
ATOM 1676 C CA . ASP A 1 201 ? 5.931 -2.834 9.332 1.00 88.12 201 ASP A CA 1
ATOM 1677 C C . ASP A 1 201 ? 5.921 -1.603 8.407 1.00 88.12 201 ASP A C 1
ATOM 1679 O O . ASP A 1 201 ? 6.707 -1.537 7.466 1.00 88.12 201 ASP A O 1
ATOM 1683 N N . PHE A 1 202 ? 5.064 -0.608 8.678 1.00 88.81 202 PHE A N 1
ATOM 1684 C CA . PHE A 1 202 ? 4.888 0.583 7.839 1.00 88.81 202 PHE A CA 1
ATOM 1685 C C . PHE A 1 202 ? 6.213 1.232 7.407 1.00 88.81 202 PHE A C 1
ATOM 1687 O O . PHE A 1 202 ? 6.445 1.408 6.216 1.00 88.81 202 PHE A O 1
ATOM 1694 N N . TRP A 1 203 ? 7.097 1.560 8.355 1.00 91.75 203 TRP A N 1
ATOM 1695 C CA . TRP A 1 203 ? 8.354 2.250 8.044 1.00 91.75 203 TRP A CA 1
ATOM 1696 C C . TRP A 1 203 ? 9.334 1.386 7.256 1.00 91.75 203 TRP A C 1
ATOM 1698 O O . TRP A 1 203 ? 10.004 1.895 6.366 1.00 91.75 203 TRP A O 1
ATOM 1708 N N . ALA A 1 204 ? 9.384 0.084 7.543 1.00 92.12 204 ALA A N 1
ATOM 1709 C CA . ALA A 1 204 ? 10.228 -0.839 6.796 1.00 92.12 204 ALA A CA 1
ATOM 1710 C C . ALA A 1 204 ? 9.766 -0.936 5.335 1.00 92.12 204 ALA A C 1
ATOM 1712 O O . ALA A 1 204 ? 10.581 -0.805 4.427 1.00 92.12 204 ALA A O 1
ATOM 1713 N N . MET A 1 205 ? 8.455 -1.070 5.105 1.00 88.69 205 MET A N 1
ATOM 1714 C CA . MET A 1 205 ? 7.888 -1.091 3.756 1.00 88.69 205 MET A CA 1
ATOM 1715 C C . MET A 1 205 ? 8.041 0.251 3.039 1.00 88.69 205 MET A C 1
ATOM 1717 O O . MET A 1 205 ? 8.341 0.269 1.855 1.00 88.69 205 MET A O 1
ATOM 1721 N N . PHE A 1 206 ? 7.880 1.375 3.741 1.00 90.19 206 PHE A N 1
ATOM 1722 C CA . PHE A 1 206 ? 8.073 2.700 3.149 1.00 90.19 206 PHE A CA 1
ATOM 1723 C C . PHE A 1 206 ? 9.510 2.878 2.645 1.00 90.19 206 PHE A C 1
ATOM 1725 O O . PHE A 1 206 ? 9.717 3.223 1.488 1.00 90.19 206 PHE A O 1
ATOM 1732 N N . VAL A 1 207 ? 10.501 2.574 3.490 1.00 92.00 207 VAL A N 1
ATOM 1733 C CA . VAL A 1 207 ? 11.919 2.630 3.104 1.00 92.00 207 VAL A CA 1
ATOM 1734 C C . VAL A 1 207 ? 12.220 1.642 1.979 1.00 92.00 207 VAL A C 1
ATOM 1736 O O . VAL A 1 207 ? 12.935 2.001 1.053 1.00 92.00 207 VAL A O 1
ATOM 1739 N N . HIS A 1 208 ? 11.648 0.435 2.013 1.00 90.06 208 HIS A N 1
ATOM 1740 C CA . HIS A 1 208 ? 11.783 -0.530 0.923 1.00 90.06 208 HIS A CA 1
ATOM 1741 C C . HIS A 1 208 ? 11.324 0.059 -0.417 1.00 90.06 208 HIS A C 1
ATOM 1743 O O . HIS A 1 208 ? 12.115 0.055 -1.351 1.00 90.06 208 HIS A O 1
ATOM 1749 N N . HIS A 1 209 ? 10.115 0.633 -0.491 1.00 87.75 209 HIS A N 1
ATOM 1750 C CA . HIS A 1 209 ? 9.611 1.243 -1.727 1.00 87.75 209 HIS A CA 1
ATOM 1751 C C . HIS A 1 209 ? 10.478 2.418 -2.202 1.00 87.75 209 HIS A C 1
ATOM 1753 O O . HIS A 1 209 ? 10.678 2.571 -3.401 1.00 87.75 209 HIS A O 1
ATOM 1759 N N . VAL A 1 210 ? 11.015 3.227 -1.279 1.00 88.38 210 VAL A N 1
ATOM 1760 C CA . VAL A 1 210 ? 11.938 4.328 -1.612 1.00 88.38 210 VAL A CA 1
ATOM 1761 C C . VAL A 1 210 ? 13.258 3.811 -2.184 1.00 88.38 210 VAL A C 1
ATOM 1763 O O . VAL A 1 210 ? 13.793 4.429 -3.089 1.00 88.38 210 VAL A O 1
ATOM 1766 N N . VAL A 1 211 ? 13.792 2.704 -1.662 1.00 88.19 211 VAL A N 1
ATOM 1767 C CA . VAL A 1 211 ? 15.064 2.123 -2.128 1.00 88.19 211 VAL A CA 1
ATOM 1768 C C . VAL A 1 211 ? 14.908 1.374 -3.455 1.00 88.19 211 VAL A C 1
ATOM 1770 O O . VAL A 1 211 ? 15.875 1.253 -4.196 1.00 88.19 211 VAL A O 1
ATOM 1773 N N . THR A 1 212 ? 13.722 0.837 -3.747 1.00 82.88 212 THR A N 1
ATOM 1774 C CA . THR A 1 212 ? 13.444 0.128 -5.009 1.00 82.88 212 THR A CA 1
ATOM 1775 C C . THR A 1 212 ? 13.118 1.046 -6.190 1.00 82.88 212 THR A C 1
ATOM 1777 O O . THR A 1 212 ? 13.082 0.553 -7.314 1.00 82.88 212 THR A O 1
ATOM 1780 N N . LEU A 1 213 ? 12.827 2.327 -5.935 1.00 81.50 213 LEU A N 1
ATOM 1781 C CA . LEU A 1 213 ? 12.597 3.363 -6.951 1.00 81.50 213 LEU A CA 1
ATOM 1782 C C . LEU A 1 213 ? 13.919 3.964 -7.430 1.00 81.50 213 LEU A C 1
ATOM 1784 O O . LEU A 1 213 ? 14.009 4.216 -8.650 1.00 81.50 213 LEU A O 1
#

Sequence (213 aa):
MTGIAPKVSLIMSQSVSYLKALSQVFWSEKVWIPPNTTWAQYEDNYRHFNDIYYSLITAVLLIGVRLTLERYIYAPIGIYLGLRPNHGKSPPHNPLLDTAFRASKAKFSHKQIQGLAKQLDWSERQVQRWVRLKSAQNRPTVLSKFTESAWRCNFYFVSFVYGVYVLWDTISSGEWFYYNFETAFYLALLFSQFFDVQRKDFWAMFVHHVVTL

Foldseek 3Di:
DPPPVVVVVVVVVVVVVVVVVVVCVCPPCVNPPPPPDDCVVVVVDDDDPCLVVLLQVLLVVLLVVLVCCLPPPQLVVCVVVVFDQFDPDAQDDDVVLVVVCVVCVLDDDPVRLVVVCVVVVHDSVSSVVNSVRVVRRLDDGPSNVRSVVVSVVVLVVVLVVLVVVCVVPPPDDSPSVSVSNVLSNLVSCLVCLVVDDPDPCSVVVNVVSVVVD